Protein AF-A0A1Y2CWD9-F1 (afdb_monomer_lite)

Sequence (259 aa):
MAMLLASSQRHFVLLNTVFGQLWREIVVYLKDWSVCMNFANALSQFTNKKPVIVNHYRERQRRAAICAVVTTAVSMAWMRSRKEELPEYSISDRQFSEILGRLERYPKYVERRKMWTNTIISYLISQSQSIPQRRARLEEALSQEGLELRKDSQFCKEFIEKPLCIEVEEVVAIMEITSDIFSYGHIAWSNLHSEMEVAVLKQVFENGMGWMEAVRAVTTSADYYKKVQRESEKRGRDDDDEDDYFDWERGGRSRGRWY

Secondary structure (DSSP, 8-state):
-HHHHHHHHHHHHIIIIIHHHHHHHHHHH---HHHHHHHHHHHHHHH---THHHHHHHHHHHHHHHHHHHHHHHHHHHHHTT-SSPPP--TTSGGGHHHHHHHHH-GGGGGGHHHHHHHHHHHHHHTTS-HHHHHHHHHHHHHHTT----TT-HHHHHHHHS--SS-HHHHHHHHHHHHHHH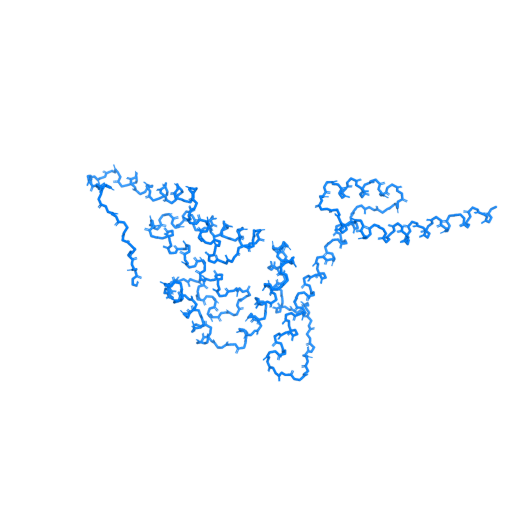HT-HHHHHHHHHHHHHHHHHIIIII---HHHHHHHHHTSHHHHHHHHHHHTHHHHHHTTS-----TTS---------

pLDDT: mean 75.52, std 17.58, range [27.39, 96.69]

Organism: NCBI:txid329046

Foldseek 3Di:
DVVVVVVVVVLLCCCCPVVVVVLLVVLVVPPDPVVNVVVQVVCCVSNVDHCVVSVVSVVVVLVVLLVVLLVLLQVVLVVVVVDDDRDDDDCPDPVNVQVVVVCVVQVLCSVVSVVLSVLSSVLVVVVVDALVRQLVVLQVVLVVVPHHDDPPDPLSVCSSVDSHSDDSLLVNLLRVLLVVLCVLHDQSNVVCSVVLNVQLCCCCRPVNDRSNRSSCVSCVDPVNVVSSVVRSCVVVVVCVVDDDDDDPPDDPDDPDDDD

Structure (mmCIF, N/CA/C/O backbone):
data_AF-A0A1Y2CWD9-F1
#
_entry.id   AF-A0A1Y2CWD9-F1
#
loop_
_atom_site.group_PDB
_atom_site.id
_atom_site.type_symbol
_atom_site.label_atom_id
_atom_site.label_alt_id
_atom_site.label_comp_id
_atom_site.label_asym_id
_atom_site.label_entity_id
_atom_site.label_seq_id
_atom_site.pdbx_PDB_ins_code
_atom_site.Cartn_x
_atom_site.Cartn_y
_atom_site.Cartn_z
_atom_site.occupancy
_atom_site.B_iso_or_equiv
_atom_site.auth_seq_id
_atom_site.auth_comp_id
_atom_site.auth_asym_id
_atom_site.auth_atom_id
_atom_site.pdbx_PDB_model_num
ATOM 1 N N . MET A 1 1 ? -59.467 24.446 16.474 1.00 44.38 1 MET A N 1
ATOM 2 C CA . MET A 1 1 ? -58.039 24.788 16.696 1.00 44.38 1 MET A CA 1
ATOM 3 C C . MET A 1 1 ? -57.193 23.611 17.204 1.00 44.38 1 MET A C 1
ATOM 5 O O . MET A 1 1 ? -56.129 23.393 16.645 1.00 44.38 1 MET A O 1
ATOM 9 N N . ALA A 1 2 ? -57.650 22.796 18.167 1.00 41.56 2 ALA A N 1
ATOM 10 C CA . ALA A 1 2 ? -56.874 21.659 18.700 1.00 41.56 2 ALA A CA 1
ATOM 11 C C . ALA A 1 2 ? -56.535 20.535 17.682 1.00 41.56 2 ALA A C 1
ATOM 13 O O . ALA A 1 2 ? -55.451 19.962 17.747 1.00 41.56 2 ALA A O 1
ATOM 14 N N . MET A 1 3 ? -57.397 20.254 16.690 1.00 37.38 3 MET A N 1
ATOM 15 C CA . MET A 1 3 ? -57.107 19.248 15.643 1.00 37.38 3 MET A CA 1
ATOM 16 C C . MET A 1 3 ? -55.957 19.641 14.698 1.00 37.38 3 MET A C 1
ATOM 18 O O . MET A 1 3 ? -55.223 18.768 14.240 1.00 37.38 3 MET A O 1
ATOM 22 N N . LEU A 1 4 ? -55.763 20.937 14.425 1.00 38.50 4 LEU A N 1
ATOM 23 C CA . LEU A 1 4 ? -54.682 21.429 13.556 1.00 38.50 4 LEU A CA 1
ATOM 24 C C . LEU A 1 4 ? -53.301 21.274 14.217 1.00 38.50 4 LEU A C 1
ATOM 26 O O . LEU A 1 4 ? -52.336 20.948 13.533 1.00 38.50 4 LEU A O 1
ATOM 30 N N . LEU A 1 5 ? -53.229 21.424 15.544 1.00 43.53 5 LEU A N 1
ATOM 31 C CA . LEU A 1 5 ? -52.015 21.217 16.347 1.00 43.53 5 LEU A CA 1
ATOM 32 C C . LEU A 1 5 ? -51.642 19.731 16.489 1.00 43.53 5 LEU A C 1
ATOM 34 O O . LEU A 1 5 ? -50.471 19.372 16.411 1.00 43.53 5 LEU A O 1
ATOM 38 N N . ALA A 1 6 ? -52.632 18.846 16.637 1.00 43.66 6 ALA A N 1
ATOM 39 C CA . ALA A 1 6 ? -52.392 17.401 16.677 1.00 43.66 6 ALA A CA 1
ATOM 40 C C . ALA A 1 6 ? -51.977 16.844 15.300 1.00 43.66 6 ALA A C 1
ATOM 42 O O . ALA A 1 6 ? -51.109 15.974 15.210 1.00 43.66 6 ALA A O 1
ATOM 43 N N . SER A 1 7 ? -52.571 17.373 14.223 1.00 44.12 7 SER A N 1
ATOM 44 C CA . SER A 1 7 ? -52.178 17.091 12.838 1.00 44.12 7 SER A CA 1
ATOM 45 C C . SER A 1 7 ? -50.731 17.510 12.571 1.00 44.12 7 SER A C 1
ATOM 47 O O . SER A 1 7 ? -49.954 16.705 12.059 1.00 44.12 7 SER A O 1
ATOM 49 N N . SER A 1 8 ? -50.336 18.722 12.978 1.00 55.47 8 SER A N 1
ATOM 50 C CA . SER A 1 8 ? -48.974 19.227 12.773 1.00 55.47 8 SER A CA 1
ATOM 51 C C . SER A 1 8 ? -47.932 18.486 13.614 1.00 55.47 8 SER A C 1
ATOM 53 O O . SER A 1 8 ? -46.861 18.179 13.097 1.00 55.47 8 SER A O 1
ATOM 55 N N . GLN A 1 9 ? -48.245 18.096 14.856 1.00 52.47 9 GLN A N 1
ATOM 56 C CA . GLN A 1 9 ? -47.371 17.240 15.670 1.00 52.47 9 GLN A CA 1
ATOM 57 C C . GLN A 1 9 ? -47.206 15.837 15.082 1.00 52.47 9 GLN A C 1
ATOM 59 O O . GLN A 1 9 ? -46.081 15.347 15.001 1.00 52.47 9 GLN A O 1
ATOM 64 N N . ARG A 1 10 ? -48.287 15.192 14.620 1.00 55.22 10 ARG A N 1
ATOM 65 C CA . ARG A 1 10 ? -48.191 13.885 13.942 1.00 55.22 10 ARG A CA 1
ATOM 66 C C . ARG A 1 10 ? -47.391 13.981 12.645 1.00 55.22 10 ARG A C 1
ATOM 68 O O . ARG A 1 10 ? -46.555 13.116 12.401 1.00 55.22 10 ARG A O 1
ATOM 75 N N . HIS A 1 11 ? -47.584 15.047 11.865 1.00 55.81 11 HIS A N 1
ATOM 76 C CA . HIS A 1 11 ? -46.774 15.326 10.678 1.00 55.81 11 HIS A CA 1
ATOM 77 C C . HIS A 1 11 ? -45.296 15.502 11.032 1.00 55.81 11 HIS A C 1
ATOM 79 O O . HIS A 1 11 ? -44.434 14.921 10.382 1.00 55.81 11 HIS A O 1
ATOM 85 N N . PHE A 1 12 ? -44.996 16.251 12.095 1.00 55.22 12 PHE A N 1
ATOM 86 C CA . PHE A 1 12 ? -43.631 16.503 12.548 1.00 55.22 12 PHE A CA 1
ATOM 87 C C . PHE A 1 12 ? -42.934 15.234 13.056 1.00 55.22 12 PHE A C 1
ATOM 89 O O . PHE A 1 12 ? -41.745 15.033 12.792 1.00 55.22 12 PHE A O 1
ATOM 96 N N . VAL A 1 13 ? -43.670 14.361 13.751 1.00 58.38 13 VAL A N 1
ATOM 97 C CA . VAL A 1 13 ? -43.180 13.049 14.189 1.00 58.38 13 VAL A CA 1
ATOM 98 C C . VAL A 1 13 ? -42.920 12.159 12.977 1.00 58.38 13 VAL A C 1
ATOM 100 O O . VAL A 1 13 ? -41.803 11.666 12.851 1.00 58.38 13 VAL A O 1
ATOM 103 N N . LEU A 1 14 ? -43.868 12.018 12.044 1.00 56.97 14 LEU A N 1
ATOM 104 C CA . LEU A 1 14 ? -43.687 11.248 10.803 1.00 56.97 14 LEU A CA 1
ATOM 105 C C . LEU A 1 14 ? -42.473 11.727 9.989 1.00 56.97 14 LEU A C 1
ATOM 107 O O . LEU A 1 14 ? -41.664 10.908 9.553 1.00 56.97 14 LEU A O 1
ATOM 111 N N . LEU A 1 15 ? -42.299 13.044 9.844 1.00 58.22 15 LEU A N 1
ATOM 112 C CA . LEU A 1 15 ? -41.169 13.651 9.134 1.00 58.22 15 LEU A CA 1
ATOM 113 C C . LEU A 1 15 ? -39.816 13.401 9.818 1.00 58.22 15 LEU A C 1
ATOM 115 O O . LEU A 1 15 ? -38.823 13.149 9.139 1.00 58.22 15 LEU A O 1
ATOM 119 N N . ASN A 1 16 ? -39.743 13.464 11.151 1.00 54.25 16 ASN A N 1
ATOM 120 C CA . ASN A 1 16 ? -38.461 13.344 11.856 1.00 54.25 16 ASN A CA 1
ATOM 121 C C . ASN A 1 16 ? -38.092 11.915 12.270 1.00 54.25 16 ASN A C 1
ATOM 123 O O . ASN A 1 16 ? -36.901 11.620 12.369 1.00 54.25 16 ASN A O 1
ATOM 127 N N . THR A 1 17 ? -39.070 11.038 12.506 1.00 62.81 17 THR A N 1
ATOM 128 C CA . THR A 1 17 ? -38.816 9.644 12.906 1.00 62.81 17 THR A CA 1
ATOM 129 C C . THR A 1 17 ? -38.841 8.717 11.705 1.00 62.81 17 THR A C 1
ATOM 131 O O . THR A 1 17 ? -37.787 8.223 11.324 1.00 62.81 17 THR A O 1
ATOM 134 N N . VAL A 1 18 ? -39.993 8.557 11.050 1.00 62.59 18 VAL A N 1
ATOM 135 C CA . VAL A 1 18 ? -40.151 7.607 9.938 1.00 62.59 18 VAL A CA 1
ATOM 136 C C . VAL A 1 18 ? -39.342 8.049 8.724 1.00 62.59 18 VAL A C 1
ATOM 138 O O . VAL A 1 18 ? -38.451 7.321 8.301 1.00 62.59 18 VAL A O 1
ATOM 141 N N . PHE A 1 19 ? -39.556 9.267 8.214 1.00 61.34 19 PHE A N 1
ATOM 142 C CA . PHE A 1 19 ? -38.772 9.780 7.082 1.00 61.34 19 PHE A CA 1
ATOM 143 C C . PHE A 1 19 ? -37.304 10.008 7.447 1.00 61.34 19 PHE A C 1
ATOM 145 O O . PHE A 1 19 ? -36.430 9.787 6.617 1.00 61.34 19 PHE A O 1
ATOM 152 N N . GLY A 1 20 ? -37.009 10.394 8.691 1.00 58.94 20 GLY A N 1
ATOM 153 C CA . GLY A 1 20 ? -35.637 10.543 9.176 1.00 58.94 20 GLY A CA 1
ATOM 154 C C . GLY A 1 20 ? -34.862 9.221 9.273 1.00 58.94 20 GLY A C 1
ATOM 155 O O . GLY A 1 20 ? -33.655 9.221 9.037 1.00 58.94 20 GLY A O 1
ATOM 156 N N . GLN A 1 21 ? -35.519 8.106 9.610 1.00 60.38 21 GLN A N 1
ATOM 157 C CA . GLN A 1 21 ? -34.928 6.761 9.589 1.00 60.38 21 GLN A CA 1
ATOM 158 C C . GLN A 1 21 ? -34.862 6.194 8.172 1.00 60.38 21 GLN A C 1
ATOM 160 O O . GLN A 1 21 ? -33.781 5.782 7.762 1.00 60.38 21 GLN A O 1
ATOM 165 N N . LEU A 1 22 ? -35.949 6.277 7.396 1.00 61.44 22 LEU A N 1
ATOM 166 C CA . LEU A 1 22 ? -35.955 5.897 5.978 1.00 61.44 22 LEU A CA 1
ATOM 167 C C . LEU A 1 22 ? -34.870 6.641 5.199 1.00 61.44 22 LEU A C 1
ATOM 169 O O . LEU A 1 22 ? -34.198 6.045 4.371 1.00 61.44 22 LEU A O 1
ATOM 173 N N . TRP A 1 23 ? -34.634 7.919 5.501 1.00 60.75 23 TRP A N 1
ATOM 174 C CA . TRP A 1 23 ? -33.527 8.688 4.936 1.00 60.75 23 TRP A CA 1
ATOM 175 C C . TRP A 1 23 ? -32.162 8.057 5.234 1.00 60.75 23 TRP A C 1
ATOM 177 O O . TRP A 1 2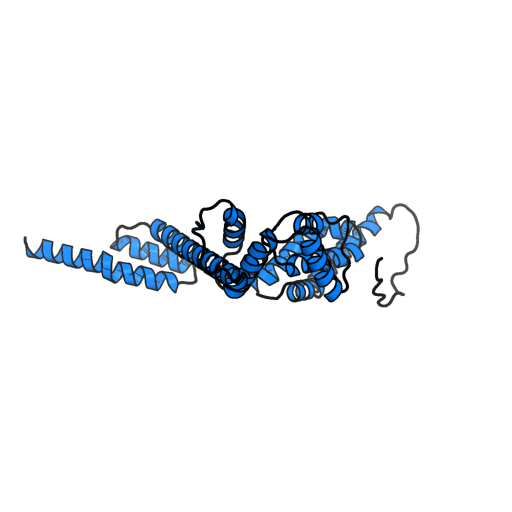3 ? -31.350 7.882 4.326 1.00 60.75 23 TRP A O 1
ATOM 187 N N . ARG A 1 24 ? -31.903 7.700 6.501 1.00 59.19 24 ARG A N 1
ATOM 188 C CA . ARG A 1 24 ? -30.640 7.058 6.906 1.00 59.19 24 ARG A CA 1
ATOM 189 C C . ARG A 1 24 ? -30.441 5.724 6.201 1.00 59.19 24 ARG A C 1
ATOM 191 O O . ARG A 1 24 ? -29.310 5.408 5.857 1.00 59.19 24 ARG A O 1
ATOM 198 N N . GLU A 1 25 ? -31.514 4.975 5.976 1.00 59.97 25 GLU A N 1
ATOM 199 C CA . GLU A 1 25 ? -31.459 3.692 5.281 1.00 59.97 25 GLU A CA 1
ATOM 200 C C . GLU A 1 25 ? -31.286 3.872 3.768 1.00 59.97 25 GLU A C 1
ATOM 202 O O . GLU A 1 25 ? -30.361 3.310 3.194 1.00 59.97 25 GLU A O 1
ATOM 207 N N . ILE A 1 26 ? -32.081 4.725 3.114 1.00 62.25 26 ILE A N 1
ATOM 208 C CA . ILE A 1 26 ? -32.027 4.952 1.660 1.00 62.25 26 ILE A CA 1
ATOM 209 C C . ILE A 1 26 ? -30.664 5.512 1.226 1.00 62.25 26 ILE A C 1
ATOM 211 O O . ILE A 1 26 ? -30.090 5.040 0.246 1.00 62.25 26 ILE A O 1
ATOM 215 N N . VAL A 1 27 ? -30.098 6.480 1.957 1.00 57.56 27 VAL A N 1
ATOM 216 C CA . VAL A 1 27 ? -28.797 7.090 1.608 1.00 57.56 27 VAL A CA 1
ATOM 217 C C . VAL A 1 27 ? -27.646 6.087 1.645 1.00 57.56 27 VAL A C 1
ATOM 219 O O . VAL A 1 27 ? -26.673 6.260 0.904 1.00 57.56 27 VAL A O 1
ATOM 222 N N . VAL A 1 28 ? -27.751 5.052 2.483 1.00 53.53 28 VAL A N 1
ATOM 223 C CA . VAL A 1 28 ? -26.771 3.959 2.550 1.00 53.53 28 VAL A CA 1
ATOM 224 C C . VAL A 1 28 ? -26.811 3.105 1.277 1.00 53.53 28 VAL A C 1
ATOM 226 O O . VAL A 1 28 ? -25.769 2.620 0.846 1.00 53.53 28 VAL A O 1
ATOM 229 N N . TYR A 1 29 ? -27.971 2.973 0.625 1.00 54.56 29 TYR A N 1
ATOM 230 C CA . TYR A 1 29 ? -28.130 2.172 -0.596 1.00 54.56 29 TYR A CA 1
ATOM 231 C C . TYR A 1 29 ? -27.910 2.948 -1.903 1.00 54.56 29 TYR A C 1
ATOM 233 O O . TYR A 1 29 ? -27.667 2.341 -2.948 1.00 54.56 29 TYR A O 1
ATOM 241 N N . LEU A 1 30 ? -27.956 4.281 -1.875 1.00 60.28 30 LEU A N 1
ATOM 242 C CA . LEU A 1 30 ? -27.733 5.111 -3.060 1.00 60.28 30 LEU A CA 1
ATOM 243 C C . LEU A 1 30 ? -26.234 5.230 -3.385 1.00 60.28 30 LEU A C 1
ATOM 245 O O . LEU A 1 30 ? -25.515 6.050 -2.814 1.00 60.28 30 LEU A O 1
ATOM 249 N N . LYS A 1 31 ? -25.756 4.416 -4.332 1.00 52.78 31 LYS A N 1
ATOM 250 C CA . LYS A 1 31 ? -24.344 4.389 -4.763 1.00 52.78 31 LYS A CA 1
ATOM 251 C C . LYS A 1 31 ? -23.919 5.613 -5.588 1.00 52.78 31 LYS A C 1
ATOM 253 O O . LYS A 1 31 ? -22.751 5.985 -5.551 1.00 52.78 31 LYS A O 1
ATOM 258 N N . ASP A 1 32 ? -24.851 6.248 -6.301 1.00 64.88 32 ASP A N 1
ATOM 259 C CA . ASP A 1 32 ? -24.580 7.388 -7.187 1.00 64.88 32 ASP A CA 1
ATOM 260 C C . ASP A 1 32 ? -24.817 8.733 -6.478 1.00 64.88 32 ASP A C 1
ATOM 262 O O . ASP A 1 32 ? -25.884 8.992 -5.914 1.00 64.88 32 ASP A O 1
ATOM 266 N N . TRP A 1 33 ? -23.802 9.600 -6.518 1.00 60.38 33 TRP A N 1
ATOM 267 C CA . TRP A 1 33 ? -23.809 10.940 -5.930 1.00 60.38 33 TRP A CA 1
ATOM 268 C C . TRP A 1 33 ? -24.875 11.860 -6.535 1.00 60.38 33 TRP A C 1
ATOM 270 O O . TRP A 1 33 ? -25.553 12.582 -5.802 1.00 60.38 33 TRP A O 1
ATOM 280 N N . SER A 1 34 ? -25.058 11.808 -7.854 1.00 64.62 34 SER A N 1
ATOM 281 C CA . SER A 1 34 ? -26.031 12.640 -8.565 1.00 64.62 34 SER A CA 1
ATOM 282 C C . SER A 1 34 ? -27.461 12.290 -8.146 1.00 64.62 34 SER A C 1
ATOM 284 O O . SER A 1 34 ? -28.263 13.170 -7.829 1.00 64.62 34 SER A O 1
ATOM 286 N N . VAL A 1 35 ? -27.747 10.994 -8.017 1.00 67.81 35 VAL A N 1
ATOM 287 C CA . VAL A 1 35 ? -29.040 10.468 -7.565 1.00 67.81 35 VAL A CA 1
ATOM 288 C C . VAL A 1 35 ? -29.283 10.819 -6.098 1.00 67.81 35 VAL A C 1
ATOM 290 O O . VAL A 1 35 ? -30.373 11.265 -5.742 1.00 67.81 35 VAL A O 1
ATOM 293 N N . CYS A 1 36 ? -28.256 10.701 -5.252 1.00 64.38 36 CYS A N 1
ATOM 294 C CA . CYS A 1 36 ? -28.333 11.094 -3.847 1.00 64.38 36 CYS A CA 1
ATOM 295 C C . CYS A 1 36 ? -28.649 12.583 -3.671 1.00 64.38 36 CYS A C 1
ATOM 297 O O . CYS A 1 36 ? -29.489 12.927 -2.841 1.00 64.38 36 CYS A O 1
ATOM 299 N N . MET A 1 37 ? -28.008 13.458 -4.450 1.00 64.44 37 MET A N 1
ATOM 300 C CA . MET A 1 37 ? -28.232 14.904 -4.386 1.00 64.44 37 MET A CA 1
ATOM 301 C C . MET A 1 37 ? -29.591 15.308 -4.953 1.00 64.44 37 MET A C 1
ATOM 303 O O . MET A 1 37 ? -30.270 16.132 -4.347 1.00 64.44 37 MET A O 1
ATOM 307 N N . ASN A 1 38 ? -30.033 14.695 -6.051 1.00 71.50 38 ASN A N 1
ATOM 308 C CA . ASN A 1 38 ? -31.366 14.937 -6.608 1.00 71.50 38 ASN A CA 1
ATOM 309 C C . ASN A 1 38 ? -32.465 14.520 -5.624 1.00 71.50 38 ASN A C 1
ATOM 311 O O . ASN A 1 38 ? -33.410 15.273 -5.389 1.00 71.50 38 ASN A O 1
ATOM 315 N N . PHE A 1 39 ? -32.300 13.365 -4.977 1.00 67.94 39 PHE A N 1
ATOM 316 C CA . PHE A 1 39 ? -33.224 12.889 -3.953 1.00 67.94 39 PHE A CA 1
ATOM 317 C C . PHE A 1 39 ? -33.175 13.752 -2.678 1.00 67.94 39 PHE A C 1
ATOM 319 O O . PHE A 1 39 ? -34.221 14.122 -2.148 1.00 67.94 39 PHE A O 1
ATOM 326 N N . ALA A 1 40 ? -31.981 14.154 -2.219 1.00 65.06 40 ALA A N 1
ATOM 327 C CA . ALA A 1 40 ? -31.807 15.075 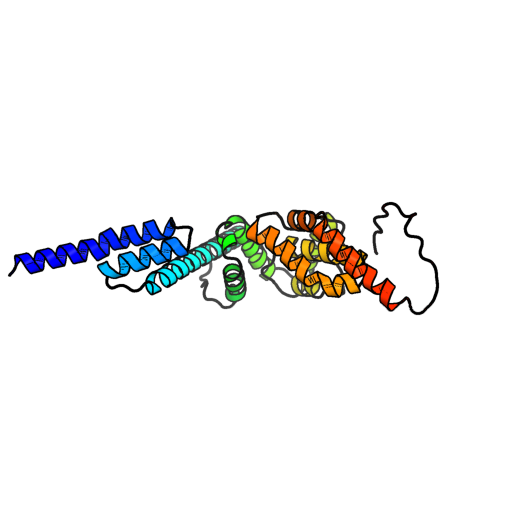-1.089 1.00 65.06 40 ALA A CA 1
ATOM 328 C C . ALA A 1 40 ? -32.448 16.445 -1.352 1.00 65.06 40 ALA A C 1
ATOM 330 O O . ALA A 1 40 ? -33.105 16.999 -0.473 1.00 65.06 40 ALA A O 1
ATOM 331 N N . ASN A 1 41 ? -32.285 16.983 -2.562 1.00 69.25 41 ASN A N 1
ATOM 332 C CA . ASN A 1 41 ? -32.884 18.247 -2.977 1.00 69.25 41 ASN A CA 1
ATOM 333 C C . ASN A 1 41 ? -34.412 18.146 -3.013 1.00 69.25 41 ASN A C 1
ATOM 335 O O . ASN A 1 41 ? -35.080 19.029 -2.475 1.00 69.25 41 ASN A O 1
ATOM 339 N N . ALA A 1 42 ? -34.962 17.052 -3.548 1.00 69.69 42 ALA A N 1
ATOM 340 C CA . ALA A 1 42 ? -36.401 16.800 -3.532 1.00 69.69 42 ALA A CA 1
ATOM 341 C C . ALA A 1 42 ? -36.952 16.716 -2.094 1.00 69.69 42 ALA A C 1
ATOM 343 O O . ALA A 1 42 ? -37.969 17.327 -1.783 1.00 69.69 42 ALA A O 1
ATOM 344 N N . LEU A 1 43 ? -36.247 16.037 -1.181 1.00 64.56 43 LEU A N 1
ATOM 345 C CA . LEU A 1 43 ? -36.654 15.900 0.225 1.00 64.56 43 LEU A CA 1
ATOM 346 C C . LEU A 1 43 ? -36.434 17.150 1.084 1.00 64.56 43 LEU A C 1
ATOM 348 O O . LEU A 1 43 ? -37.131 17.340 2.087 1.00 64.56 43 LEU A O 1
ATOM 352 N N . SER A 1 44 ? -35.493 18.017 0.708 1.00 65.88 44 SER A N 1
ATOM 353 C CA . SER A 1 44 ? -35.239 19.278 1.414 1.00 65.88 44 SER A CA 1
ATOM 354 C C . SER A 1 44 ? -36.468 20.191 1.416 1.00 65.88 44 SER A C 1
ATOM 356 O O . SER A 1 44 ? -36.709 20.883 2.405 1.00 65.88 44 SER A O 1
ATOM 358 N N . GLN A 1 45 ? -37.302 20.096 0.371 1.00 67.75 45 GLN A N 1
ATOM 359 C CA . GLN A 1 45 ? -38.568 20.823 0.244 1.00 67.75 45 GLN A CA 1
ATOM 360 C C . GLN A 1 45 ? -39.596 20.404 1.306 1.00 67.75 45 GLN A C 1
ATOM 362 O O . GLN A 1 45 ? -40.403 21.221 1.736 1.00 67.75 45 GLN A O 1
ATOM 367 N N . PHE A 1 46 ? -39.544 19.150 1.767 1.00 61.62 46 PHE A N 1
ATOM 368 C CA . PHE A 1 46 ? -40.491 18.606 2.748 1.00 61.62 46 PHE A CA 1
ATOM 369 C C . PHE A 1 46 ? -39.968 18.669 4.184 1.00 61.62 46 PHE A C 1
ATOM 371 O O . PHE A 1 46 ? -40.742 18.756 5.133 1.00 61.62 46 PHE A O 1
ATOM 378 N N . THR A 1 47 ? -38.648 18.605 4.359 1.00 61.88 47 THR A N 1
ATOM 379 C CA . THR A 1 47 ? -38.010 18.510 5.682 1.00 61.88 47 THR A CA 1
ATOM 380 C C . THR A 1 47 ? -37.472 19.841 6.195 1.00 61.88 47 THR A C 1
ATOM 382 O O . THR A 1 47 ? -37.090 19.921 7.363 1.00 61.88 47 THR A O 1
ATOM 385 N N . ASN A 1 48 ? -37.405 20.872 5.341 1.00 61.00 48 ASN A N 1
ATOM 386 C CA . ASN A 1 48 ? -36.724 22.143 5.610 1.00 61.00 48 ASN A CA 1
ATOM 387 C C . ASN A 1 48 ? -35.245 21.973 6.032 1.00 61.00 48 ASN A C 1
ATOM 389 O O . ASN A 1 48 ? -34.630 22.877 6.601 1.00 61.00 48 ASN A O 1
ATOM 393 N N . LYS A 1 49 ? -34.656 20.798 5.769 1.00 56.28 49 LYS A N 1
ATOM 394 C CA . LYS A 1 49 ? -33.271 20.453 6.095 1.00 56.28 49 LYS A CA 1
ATOM 395 C C . LYS A 1 49 ? -32.426 20.508 4.829 1.00 56.28 49 LYS A C 1
ATOM 397 O O . LYS A 1 49 ? -32.759 19.894 3.820 1.00 56.28 49 LYS A O 1
ATOM 402 N N . LYS A 1 50 ? -31.314 21.247 4.887 1.00 57.59 50 LYS A N 1
ATOM 403 C CA . LYS A 1 50 ? -30.407 21.412 3.744 1.00 57.59 50 LYS A CA 1
ATOM 404 C C . LYS A 1 50 ? -29.608 20.122 3.464 1.00 57.59 50 LYS A C 1
ATOM 406 O O . LYS A 1 50 ? -29.237 19.427 4.415 1.00 57.59 50 LYS A O 1
ATOM 411 N N . PRO A 1 51 ? -29.226 19.865 2.197 1.00 54.91 51 PRO A N 1
ATOM 412 C CA . PRO A 1 51 ? -28.397 18.720 1.786 1.00 54.91 51 PRO A CA 1
ATOM 413 C C . PRO A 1 51 ? -27.051 18.587 2.522 1.00 54.91 51 PRO A C 1
ATOM 415 O O . PRO A 1 51 ? -26.471 17.506 2.565 1.00 54.91 51 PRO A O 1
ATOM 418 N N . VAL A 1 52 ? -26.565 19.659 3.159 1.00 54.62 52 VAL A N 1
ATOM 419 C CA . VAL A 1 52 ? -25.334 19.680 3.975 1.00 54.62 52 VAL A CA 1
ATOM 420 C C . VAL A 1 52 ? -25.326 18.580 5.052 1.00 54.62 52 VAL A C 1
ATOM 422 O O . VAL A 1 52 ? -24.277 18.011 5.350 1.00 54.62 52 VAL A O 1
ATOM 425 N N . ILE A 1 53 ? -26.498 18.201 5.578 1.00 60.72 53 ILE A N 1
ATOM 426 C CA . ILE A 1 53 ? -26.628 17.139 6.590 1.00 60.72 53 ILE A CA 1
ATOM 427 C C . ILE A 1 53 ? -26.233 15.760 6.029 1.00 60.72 53 ILE A C 1
ATOM 429 O O . ILE A 1 53 ? -25.747 14.910 6.770 1.00 60.72 53 ILE A O 1
ATOM 433 N N . VAL A 1 54 ? -26.394 15.533 4.724 1.00 54.12 54 VAL A N 1
ATOM 434 C CA . VAL A 1 54 ? -26.137 14.244 4.059 1.00 54.12 54 VAL A CA 1
ATOM 435 C C . VAL A 1 54 ? -24.643 13.973 3.936 1.00 54.12 54 VAL A C 1
ATOM 437 O O . VAL A 1 54 ? -24.194 12.867 4.239 1.00 54.12 54 VAL A O 1
ATOM 440 N N . ASN A 1 55 ? -23.869 15.000 3.577 1.00 56.78 55 ASN A N 1
ATOM 441 C CA . ASN A 1 55 ? -22.408 14.920 3.542 1.00 56.78 55 ASN A CA 1
ATOM 442 C C . ASN A 1 55 ? -21.839 14.693 4.933 1.00 56.78 55 ASN A C 1
ATOM 444 O O . ASN A 1 55 ? -21.087 13.744 5.127 1.00 56.78 55 ASN A O 1
ATOM 448 N N . HIS A 1 56 ? -22.300 15.466 5.920 1.00 65.25 56 HIS A N 1
ATOM 449 C CA . HIS A 1 56 ? -21.920 15.244 7.314 1.00 65.25 56 HIS A CA 1
ATOM 450 C C . HIS A 1 56 ? -22.293 13.837 7.803 1.00 65.25 56 HIS A C 1
ATOM 452 O O . HIS A 1 56 ? -21.550 13.230 8.571 1.00 65.25 56 HIS A O 1
ATOM 458 N N . TYR A 1 57 ? -23.426 13.285 7.361 1.00 64.12 57 TYR A N 1
ATOM 459 C CA . TYR A 1 57 ? -23.841 11.936 7.736 1.00 64.12 57 TYR A CA 1
ATOM 460 C C . TYR A 1 57 ? -22.948 10.854 7.113 1.00 64.12 57 TYR A C 1
ATOM 462 O O . TYR A 1 57 ? -22.504 9.957 7.832 1.00 64.12 57 TYR A O 1
ATOM 470 N N . ARG A 1 58 ? -22.627 10.952 5.815 1.00 65.38 58 ARG A N 1
ATOM 471 C CA . ARG A 1 58 ? -21.703 10.026 5.136 1.00 65.38 58 ARG A CA 1
ATOM 472 C C . ARG A 1 58 ? -20.283 10.124 5.681 1.00 65.38 58 ARG A C 1
ATOM 474 O O . ARG A 1 58 ? -19.672 9.094 5.942 1.00 65.38 58 ARG A O 1
ATOM 481 N N . GLU A 1 59 ? -19.778 11.331 5.921 1.00 69.31 59 GLU A N 1
ATOM 482 C CA . GLU A 1 59 ? -18.477 11.548 6.566 1.00 69.31 59 GLU A CA 1
ATOM 483 C C . GLU A 1 59 ? -18.447 10.944 7.970 1.00 69.31 59 GLU A C 1
ATOM 485 O O . GLU A 1 59 ? -17.494 10.252 8.325 1.00 69.31 59 GLU A O 1
ATOM 490 N N . ARG A 1 60 ? -19.521 11.114 8.752 1.00 74.69 60 ARG A N 1
ATOM 491 C CA . ARG A 1 60 ? -19.640 10.504 10.080 1.00 74.69 60 ARG A CA 1
ATOM 492 C C . ARG A 1 60 ? -19.679 8.978 10.016 1.00 74.69 60 ARG A C 1
ATOM 494 O O . ARG A 1 60 ? -19.001 8.336 10.813 1.00 74.69 60 ARG A O 1
ATOM 501 N N . GLN A 1 61 ? -20.433 8.391 9.085 1.00 73.25 61 GLN A N 1
ATOM 502 C CA . GLN A 1 61 ? -20.462 6.938 8.882 1.00 73.25 61 GLN A CA 1
ATOM 503 C C . GLN A 1 61 ? -19.099 6.400 8.441 1.00 73.25 61 GLN A C 1
ATOM 505 O O . GLN A 1 61 ? -18.624 5.401 8.977 1.00 73.25 61 GLN A O 1
ATOM 510 N N . ARG A 1 62 ? -18.441 7.087 7.505 1.00 74.31 62 ARG A N 1
ATOM 511 C CA . ARG A 1 62 ? -17.099 6.746 7.038 1.00 74.31 62 ARG A CA 1
ATOM 512 C C . ARG A 1 62 ? -16.094 6.789 8.184 1.00 74.31 62 ARG A C 1
ATOM 514 O O . ARG A 1 62 ? -15.353 5.830 8.375 1.00 74.31 62 ARG A O 1
ATOM 521 N N . ARG A 1 63 ? -16.104 7.859 8.980 1.00 78.19 63 ARG A N 1
ATOM 522 C CA . ARG A 1 63 ? -15.236 7.997 10.153 1.00 78.19 63 ARG A CA 1
ATOM 523 C C . ARG A 1 63 ? -15.525 6.918 11.193 1.00 78.19 63 ARG A C 1
ATOM 525 O O . ARG A 1 63 ? -14.590 6.341 11.727 1.00 78.19 63 ARG A O 1
ATOM 532 N N . ALA A 1 64 ? -16.793 6.572 11.420 1.00 79.44 64 ALA A N 1
ATOM 533 C CA . ALA A 1 64 ? -17.163 5.462 12.296 1.00 79.44 64 ALA A CA 1
ATOM 534 C C . ALA A 1 64 ? -16.635 4.109 11.784 1.00 79.44 64 ALA A C 1
ATOM 536 O O . ALA A 1 64 ? -16.137 3.312 12.575 1.00 79.44 64 ALA A O 1
ATOM 537 N N . ALA A 1 65 ? -16.689 3.858 10.472 1.00 79.25 65 ALA A N 1
ATOM 538 C CA . ALA A 1 65 ? -16.140 2.645 9.871 1.00 79.25 65 ALA A CA 1
ATOM 539 C C . ALA A 1 65 ? -14.607 2.583 9.987 1.00 79.25 65 ALA A C 1
ATOM 541 O O . ALA A 1 65 ? -14.067 1.534 10.333 1.00 79.25 65 ALA A O 1
ATOM 542 N N . ILE A 1 66 ? -13.921 3.707 9.765 1.00 81.69 66 ILE A N 1
ATOM 543 C CA . ILE A 1 66 ? -12.475 3.849 9.985 1.00 81.69 66 ILE A CA 1
ATOM 544 C C . ILE A 1 66 ? -12.128 3.550 11.448 1.00 81.69 66 ILE A C 1
ATOM 546 O O . ILE A 1 66 ? -11.284 2.694 11.712 1.00 81.69 66 ILE A O 1
ATOM 550 N N . CYS A 1 67 ? -12.826 4.183 12.397 1.00 81.88 67 CYS A N 1
ATOM 551 C CA . CYS A 1 67 ? -12.637 3.930 13.822 1.00 81.88 67 CYS A CA 1
ATOM 552 C C . CYS A 1 67 ? -12.835 2.447 14.159 1.00 81.88 67 CYS A C 1
ATOM 554 O O . CYS A 1 67 ? -12.004 1.870 14.848 1.00 81.88 67 CYS A O 1
ATOM 556 N N . ALA A 1 68 ? -13.874 1.802 13.623 1.00 82.12 68 ALA A N 1
ATOM 557 C CA . ALA A 1 68 ? -14.129 0.383 13.863 1.00 82.12 68 ALA A CA 1
ATOM 558 C C . ALA A 1 68 ? -12.989 -0.524 13.361 1.00 82.12 68 ALA A C 1
ATOM 560 O O . ALA A 1 68 ? -12.634 -1.490 14.040 1.00 82.12 68 ALA A O 1
ATOM 561 N N . VAL A 1 69 ? -12.393 -0.218 12.201 1.00 83.88 69 VAL A N 1
ATOM 562 C CA . VAL A 1 69 ? -11.230 -0.956 11.671 1.00 83.88 69 VAL A CA 1
ATOM 563 C C . VAL A 1 69 ? -10.026 -0.809 12.601 1.00 83.88 69 VAL A C 1
ATOM 565 O O . VAL A 1 69 ? -9.409 -1.817 12.947 1.00 83.88 69 VAL A O 1
ATOM 568 N N . VAL A 1 70 ? -9.728 0.416 13.047 1.00 83.31 70 VAL A N 1
ATOM 569 C CA . VAL A 1 70 ? -8.620 0.689 13.977 1.00 83.31 70 VAL A CA 1
ATOM 570 C C . VAL A 1 70 ? -8.854 -0.009 15.316 1.00 83.31 70 VAL A C 1
ATOM 572 O O . VAL A 1 70 ? -7.970 -0.722 15.781 1.00 83.31 70 VAL A O 1
ATOM 575 N N . THR A 1 71 ? -10.051 0.109 15.899 1.00 84.00 71 THR A N 1
ATOM 576 C CA . THR A 1 71 ? -10.399 -0.554 17.164 1.00 84.00 71 THR A CA 1
ATOM 577 C C . THR A 1 71 ? -10.211 -2.061 17.077 1.00 84.00 71 THR A C 1
ATOM 579 O O . THR A 1 71 ? -9.558 -2.659 17.929 1.00 84.00 71 THR A O 1
ATOM 582 N N . THR A 1 72 ? -10.727 -2.671 16.007 1.00 85.06 72 THR A N 1
ATOM 583 C CA . THR A 1 72 ? -10.585 -4.113 15.771 1.00 85.06 72 THR A CA 1
ATOM 584 C C . THR A 1 72 ? -9.111 -4.506 15.673 1.00 85.06 72 THR A C 1
ATOM 586 O O . THR A 1 72 ? -8.691 -5.487 16.282 1.00 85.06 72 THR A O 1
ATOM 589 N N . ALA A 1 73 ? -8.309 -3.728 14.942 1.00 85.12 73 ALA A N 1
ATOM 590 C CA . ALA A 1 73 ? -6.886 -3.991 14.778 1.00 85.12 73 ALA A CA 1
ATOM 591 C C . ALA A 1 73 ? -6.109 -3.880 16.096 1.00 85.12 73 ALA A C 1
ATOM 593 O O . ALA A 1 73 ? -5.306 -4.763 16.390 1.00 85.12 73 ALA A O 1
ATOM 594 N N . VAL A 1 74 ? -6.380 -2.859 16.914 1.00 83.19 74 VAL A N 1
ATOM 595 C CA . VAL A 1 74 ? -5.749 -2.700 18.234 1.00 83.19 74 VAL A CA 1
ATOM 596 C C . VAL A 1 74 ? -6.096 -3.878 19.142 1.00 83.19 74 VAL A C 1
ATOM 598 O O . VAL A 1 74 ? -5.194 -4.496 19.706 1.00 83.19 74 VAL A O 1
ATOM 601 N N . SER A 1 75 ? -7.375 -4.258 19.223 1.00 82.06 75 SER A N 1
ATOM 602 C CA . SER A 1 75 ? -7.805 -5.416 20.014 1.00 82.06 75 SER A CA 1
ATOM 603 C C . SER A 1 75 ? -7.141 -6.714 19.552 1.00 82.06 75 SER A C 1
ATOM 605 O O . SER A 1 75 ? -6.657 -7.491 20.372 1.00 82.06 75 SER A O 1
ATOM 607 N N . MET A 1 76 ? -7.061 -6.951 18.240 1.00 83.00 76 MET A N 1
ATOM 608 C CA . MET A 1 76 ? -6.406 -8.142 17.695 1.00 83.00 76 MET A CA 1
ATOM 609 C C . MET A 1 76 ? -4.892 -8.150 17.922 1.00 83.00 76 MET A C 1
ATOM 611 O O . MET A 1 76 ? -4.338 -9.199 18.253 1.00 83.00 76 MET A O 1
ATOM 615 N N . ALA A 1 77 ? -4.218 -7.009 17.759 1.00 81.00 77 ALA A N 1
ATOM 616 C CA . ALA A 1 77 ? -2.791 -6.884 18.045 1.00 81.00 77 ALA A CA 1
ATOM 617 C C . ALA A 1 77 ? -2.508 -7.178 19.525 1.00 81.00 77 ALA A C 1
ATOM 619 O O . ALA A 1 77 ? -1.616 -7.965 19.832 1.00 81.00 77 ALA A O 1
ATOM 620 N N . TRP A 1 78 ? -3.327 -6.633 20.428 1.00 80.94 78 TRP A N 1
ATOM 621 C CA . TRP A 1 78 ? -3.206 -6.860 21.865 1.00 80.94 78 TRP A CA 1
ATOM 622 C C . TRP A 1 78 ? -3.387 -8.328 22.258 1.00 80.94 78 TRP A C 1
ATOM 624 O O . TRP A 1 78 ? -2.550 -8.885 22.970 1.00 80.94 78 TRP A O 1
ATOM 634 N N . MET A 1 79 ? -4.429 -8.987 21.733 1.00 80.44 79 MET A N 1
ATOM 635 C CA . MET A 1 79 ? -4.657 -10.419 21.958 1.00 80.44 79 MET A CA 1
ATOM 636 C C . MET A 1 79 ? -3.459 -11.266 21.501 1.00 80.44 79 MET A C 1
ATOM 638 O O . MET A 1 79 ? -3.058 -12.200 22.193 1.00 80.44 79 MET A O 1
ATOM 642 N N . ARG A 1 80 ? -2.835 -10.922 20.364 1.00 79.38 80 ARG A N 1
ATOM 643 C CA . ARG A 1 80 ? -1.628 -11.616 19.873 1.00 79.38 80 ARG A CA 1
ATOM 644 C C . ARG A 1 80 ? -0.418 -11.422 20.785 1.00 79.38 80 ARG A C 1
ATOM 646 O O . ARG A 1 80 ? 0.417 -12.317 20.869 1.00 79.38 80 ARG A O 1
ATOM 653 N N . SER A 1 81 ? -0.340 -10.299 21.494 1.00 72.38 81 SER A N 1
ATOM 654 C CA . SER A 1 81 ? 0.703 -10.030 22.487 1.00 72.38 81 SER A CA 1
ATOM 655 C C . SER A 1 81 ? 0.501 -10.761 23.824 1.00 72.38 81 SER A C 1
ATOM 657 O O . SER A 1 81 ? 1.335 -10.592 24.709 1.00 72.38 81 SER A O 1
ATOM 659 N N . ARG A 1 82 ? -0.560 -11.575 23.979 1.00 71.19 82 ARG A N 1
ATOM 660 C CA . ARG A 1 82 ? -0.879 -12.359 25.195 1.00 71.19 82 ARG A CA 1
ATOM 661 C C . ARG A 1 82 ? -0.979 -11.528 26.482 1.00 71.19 82 ARG A C 1
ATOM 663 O O . ARG A 1 82 ? -0.613 -11.999 27.553 1.00 71.19 82 ARG A O 1
ATOM 670 N N . LYS A 1 83 ? -1.453 -10.289 26.385 1.00 69.62 83 LYS A N 1
ATOM 671 C CA . LYS A 1 83 ? -1.675 -9.426 27.550 1.00 69.62 83 LYS A CA 1
ATOM 672 C C . LYS A 1 83 ? -3.137 -9.512 28.000 1.00 69.62 83 LYS A C 1
ATOM 674 O O . LYS A 1 83 ? -4.027 -9.562 27.155 1.00 69.62 83 LYS A O 1
ATOM 679 N N . GLU A 1 84 ? -3.367 -9.534 29.311 1.00 62.12 84 GLU A N 1
ATOM 680 C CA . GLU A 1 84 ? -4.672 -9.878 29.905 1.00 62.12 84 GLU A CA 1
ATOM 681 C C . GLU A 1 84 ? -5.737 -8.777 29.757 1.00 62.12 84 GLU A C 1
ATOM 683 O O . GLU A 1 84 ? -6.896 -9.094 29.505 1.00 62.12 84 GLU A O 1
ATOM 688 N N . GLU A 1 85 ? -5.361 -7.494 29.805 1.00 66.38 85 GLU A N 1
ATOM 689 C CA . GLU A 1 85 ? -6.313 -6.371 29.750 1.00 66.38 85 GLU A CA 1
ATOM 690 C C . GLU A 1 85 ? -5.947 -5.361 28.668 1.00 66.38 85 GLU A C 1
ATOM 692 O O . GLU A 1 85 ? -4.810 -4.906 28.614 1.00 66.38 85 GLU A O 1
ATOM 697 N N . LEU A 1 86 ? -6.898 -5.001 27.800 1.00 66.94 86 LEU A N 1
ATOM 698 C CA . LEU A 1 86 ? -6.693 -3.980 26.769 1.00 66.94 86 LEU A CA 1
ATOM 699 C C . LEU A 1 86 ? -6.419 -2.624 27.451 1.00 66.94 86 LEU A C 1
ATOM 701 O O . LEU A 1 86 ? -7.243 -2.200 28.260 1.00 66.94 86 LEU A O 1
ATOM 705 N N . PRO A 1 87 ? -5.317 -1.923 27.138 1.00 68.94 87 PRO A N 1
ATOM 706 C CA . PRO A 1 87 ? -5.023 -0.644 27.760 1.00 68.94 87 PRO A CA 1
ATOM 707 C C . PRO A 1 87 ? -6.052 0.381 27.289 1.00 68.94 87 PRO A C 1
ATOM 709 O O . PRO A 1 87 ? -6.560 0.287 26.168 1.00 68.94 87 PRO A O 1
ATOM 712 N N . GLU A 1 88 ? -6.333 1.388 28.111 1.00 73.62 88 GLU A N 1
ATOM 713 C CA . GLU A 1 88 ? -7.087 2.543 27.637 1.00 73.62 88 GLU A CA 1
ATOM 714 C C . GLU A 1 88 ? -6.299 3.227 26.509 1.00 73.62 88 GLU A C 1
ATOM 716 O O . GLU A 1 88 ? -5.142 3.614 26.680 1.00 73.62 88 GLU A O 1
ATOM 721 N N . TYR A 1 89 ? -6.915 3.348 25.333 1.00 74.38 89 TYR A N 1
ATOM 722 C CA . TYR A 1 89 ? -6.369 4.094 24.202 1.00 74.38 89 TYR A CA 1
ATOM 723 C C . TYR A 1 89 ? -7.475 4.906 23.541 1.00 74.38 89 TYR A C 1
ATOM 725 O O . TYR A 1 89 ? -8.647 4.516 23.542 1.00 74.38 89 TYR A O 1
ATOM 733 N N . SER A 1 90 ? -7.099 6.025 22.927 1.00 78.81 90 SER A N 1
ATOM 734 C CA . SER A 1 90 ? -8.019 6.843 22.151 1.00 78.81 90 SER A CA 1
ATOM 735 C C . SER A 1 90 ? -7.606 6.826 20.689 1.00 78.81 90 SER A C 1
ATOM 737 O O . SER A 1 90 ? -6.463 7.083 20.338 1.00 78.81 90 SER A O 1
ATOM 739 N N . ILE A 1 91 ? -8.556 6.584 19.787 1.00 75.25 91 ILE A N 1
ATOM 740 C CA . ILE A 1 91 ? -8.305 6.682 18.335 1.00 75.25 91 ILE A CA 1
ATOM 741 C C . ILE A 1 91 ? -7.900 8.113 17.945 1.00 75.25 91 ILE A C 1
ATOM 743 O O . ILE A 1 91 ? -7.259 8.324 16.920 1.00 75.25 91 ILE A O 1
ATOM 747 N N . SER A 1 92 ? -8.253 9.099 18.772 1.00 78.12 92 SER A N 1
ATOM 748 C CA . SER A 1 92 ? -7.839 10.491 18.595 1.00 78.12 92 SER A CA 1
ATOM 749 C C . SER A 1 92 ? -6.375 10.739 18.975 1.00 78.12 92 SER A C 1
ATOM 751 O O . SER A 1 92 ? -5.888 11.850 18.767 1.00 78.12 92 SER A O 1
ATOM 753 N N . ASP A 1 93 ? -5.672 9.747 19.531 1.00 79.56 93 ASP A N 1
ATOM 754 C CA . ASP A 1 93 ? -4.262 9.881 19.881 1.00 79.56 93 ASP A CA 1
ATOM 755 C C . ASP A 1 93 ? -3.418 10.128 18.631 1.00 79.56 93 ASP A C 1
ATOM 757 O O . ASP A 1 93 ? -3.623 9.534 17.568 1.00 79.56 93 ASP A O 1
ATOM 761 N N . ARG A 1 94 ? -2.395 10.977 18.776 1.00 79.62 94 ARG A N 1
ATOM 762 C CA . ARG A 1 94 ? -1.500 11.363 17.676 1.00 79.62 94 ARG A CA 1
ATOM 763 C C . ARG A 1 94 ? -0.864 10.156 16.978 1.00 79.62 94 ARG A C 1
ATOM 765 O O . ARG A 1 94 ? -0.638 10.218 15.772 1.00 79.62 94 ARG A O 1
ATOM 772 N N . GLN A 1 95 ? -0.633 9.062 17.702 1.00 75.25 95 GLN A N 1
ATOM 773 C CA . GLN A 1 95 ? -0.090 7.813 17.156 1.00 75.25 95 GLN A CA 1
ATOM 774 C C . GLN A 1 95 ? -0.954 7.202 16.040 1.00 75.25 95 GLN A C 1
ATOM 776 O O . GLN A 1 95 ? -0.428 6.528 15.163 1.00 75.25 95 GLN A O 1
ATOM 781 N N . PHE A 1 96 ? -2.265 7.469 16.023 1.00 79.56 96 PHE A N 1
ATOM 782 C CA . PHE A 1 96 ? -3.167 6.967 14.984 1.00 79.56 96 PHE A CA 1
ATOM 783 C C . PHE A 1 96 ? -3.371 7.956 13.834 1.00 79.56 96 PHE A C 1
ATOM 785 O O . PHE A 1 96 ? -3.988 7.597 12.836 1.00 79.56 96 PHE A O 1
ATOM 792 N N . SER A 1 97 ? -2.851 9.185 13.929 1.00 80.69 97 SER A N 1
ATOM 793 C CA . SER A 1 97 ? -3.079 10.226 12.914 1.00 80.69 97 SER A CA 1
ATOM 794 C C . SER A 1 97 ? -2.607 9.818 11.514 1.00 80.69 97 SER A C 1
ATOM 796 O O . SER A 1 97 ? -3.306 10.074 10.536 1.00 80.69 97 SER A O 1
ATOM 798 N N . GLU A 1 98 ? -1.477 9.115 11.417 1.00 77.75 98 GLU A N 1
ATOM 799 C CA . GLU A 1 98 ? -0.946 8.605 10.149 1.00 77.75 98 GLU A CA 1
ATOM 800 C C . GLU A 1 98 ? -1.848 7.510 9.555 1.00 77.75 98 GLU A C 1
ATOM 802 O O . GLU A 1 98 ? -2.199 7.565 8.375 1.00 77.75 98 GLU A O 1
ATOM 807 N N . ILE A 1 99 ? -2.305 6.567 10.392 1.00 80.50 99 ILE A N 1
ATOM 808 C CA . ILE A 1 99 ? -3.253 5.509 10.005 1.00 80.50 99 ILE A CA 1
ATOM 809 C C . ILE A 1 99 ? -4.558 6.128 9.494 1.00 80.50 99 ILE A C 1
ATOM 811 O O . ILE A 1 99 ? -5.062 5.751 8.434 1.00 80.50 99 ILE A O 1
ATOM 815 N N . LEU A 1 100 ? -5.099 7.096 10.237 1.00 81.81 100 LEU A N 1
ATOM 816 C CA . LEU A 1 100 ? -6.340 7.780 9.889 1.00 81.81 100 LEU A CA 1
ATOM 817 C C . LEU A 1 100 ? -6.197 8.542 8.572 1.00 81.81 100 LEU A C 1
ATOM 819 O O . LEU A 1 100 ? -7.024 8.354 7.684 1.00 81.81 100 LEU A O 1
ATOM 823 N N . GLY A 1 101 ? -5.122 9.315 8.397 1.00 81.62 101 GLY A N 1
ATOM 824 C CA . GLY A 1 101 ? -4.869 10.051 7.157 1.00 81.62 101 GLY A CA 1
ATOM 825 C C . GLY A 1 101 ? -4.742 9.131 5.939 1.00 81.62 101 GLY A C 1
ATOM 826 O O . GLY A 1 101 ? -5.253 9.440 4.860 1.00 81.62 101 GLY A O 1
ATOM 827 N N . ARG A 1 102 ? -4.125 7.955 6.104 1.00 80.06 102 ARG A N 1
ATOM 828 C CA . ARG A 1 102 ? -4.000 6.962 5.029 1.00 80.06 102 ARG A CA 1
ATOM 829 C C . ARG A 1 102 ? -5.352 6.320 4.678 1.00 80.06 102 ARG A C 1
ATOM 831 O O . ARG A 1 102 ? -5.692 6.226 3.499 1.00 80.06 102 ARG A O 1
ATOM 838 N N . LEU A 1 103 ? -6.169 5.972 5.676 1.00 79.38 103 LEU A N 1
ATOM 839 C CA . LEU A 1 103 ? -7.547 5.478 5.488 1.00 79.38 103 LEU A CA 1
ATOM 840 C C . LEU A 1 103 ? -8.483 6.541 4.883 1.00 79.38 103 LEU A C 1
ATOM 842 O O . LEU A 1 103 ? -9.414 6.235 4.128 1.00 79.38 103 LEU A O 1
ATOM 846 N N . GLU A 1 104 ? -8.226 7.811 5.183 1.00 80.44 104 GLU A N 1
ATOM 847 C CA . GLU A 1 104 ? -8.924 8.950 4.594 1.00 80.44 104 GLU A CA 1
ATOM 848 C C . GLU A 1 104 ? -8.518 9.207 3.133 1.00 80.44 104 GLU A C 1
ATOM 850 O O . GLU A 1 104 ? -9.333 9.676 2.335 1.00 80.44 104 GLU A O 1
ATOM 855 N N . ARG A 1 105 ? -7.300 8.840 2.731 1.00 78.81 105 ARG A N 1
ATOM 856 C CA . ARG A 1 105 ? -6.863 8.951 1.333 1.00 78.81 105 ARG A CA 1
ATOM 857 C C . ARG A 1 105 ? -7.441 7.846 0.443 1.00 78.81 105 ARG A C 1
ATOM 859 O O . ARG A 1 105 ? -7.747 8.108 -0.716 1.00 78.81 105 ARG A O 1
ATOM 866 N N . TYR A 1 106 ? -7.670 6.650 0.992 1.00 74.75 106 TYR A N 1
ATOM 867 C CA . TYR A 1 106 ? -8.118 5.474 0.229 1.00 74.75 106 TYR A CA 1
ATOM 868 C C . TYR A 1 106 ? -9.451 4.888 0.752 1.00 74.75 106 TYR A C 1
ATOM 870 O O . TYR A 1 106 ? -9.479 3.795 1.322 1.00 74.75 106 TYR A O 1
ATOM 878 N N . PRO A 1 107 ? -10.597 5.579 0.551 1.00 69.38 107 PRO A N 1
ATOM 879 C CA . PRO A 1 107 ? -11.898 5.192 1.114 1.00 69.38 107 PRO A CA 1
ATOM 880 C C . PRO A 1 107 ? -12.408 3.816 0.679 1.00 69.38 107 PRO A C 1
ATOM 882 O O . PRO A 1 107 ? -12.965 3.101 1.510 1.00 69.38 107 PRO A O 1
ATOM 885 N N . LYS A 1 108 ? -12.190 3.419 -0.586 1.00 71.31 108 LYS A N 1
ATOM 886 C CA . LYS A 1 108 ? -12.589 2.094 -1.113 1.00 71.31 108 LYS A CA 1
ATOM 887 C C . LYS A 1 108 ? -11.990 0.942 -0.304 1.00 71.31 108 LYS A C 1
ATOM 889 O O . LYS A 1 108 ? -12.508 -0.164 -0.268 1.00 71.31 108 LYS A O 1
ATOM 894 N N . TYR A 1 109 ? -10.900 1.208 0.394 1.00 65.75 109 TYR A N 1
ATOM 895 C CA . TYR A 1 109 ? -10.164 0.211 1.140 1.00 65.75 109 TYR A CA 1
ATOM 896 C C . TYR A 1 109 ? -10.758 -0.032 2.541 1.00 65.75 109 TYR A C 1
ATOM 898 O O . TYR A 1 109 ? -10.555 -1.101 3.110 1.00 65.75 109 TYR A O 1
ATOM 906 N N . VAL A 1 110 ? -11.603 0.875 3.063 1.00 65.81 110 VAL A N 1
ATOM 907 C CA . VAL A 1 110 ? -12.453 0.623 4.253 1.00 65.81 110 VAL A CA 1
ATOM 908 C C . VAL A 1 110 ? -13.452 -0.514 3.992 1.00 65.81 110 VAL A C 1
ATOM 910 O O . VAL A 1 110 ? -13.883 -1.198 4.922 1.00 65.81 110 VAL A O 1
ATOM 913 N N . GLU A 1 111 ? -13.786 -0.772 2.726 1.00 71.75 111 GLU A N 1
ATOM 914 C CA . GLU A 1 111 ? -14.601 -1.920 2.314 1.00 71.75 111 GLU A CA 1
ATOM 915 C C . GLU A 1 111 ? -13.819 -3.243 2.449 1.00 71.75 111 GLU A C 1
ATOM 917 O O . GLU A 1 111 ? -14.414 -4.300 2.649 1.00 71.75 111 GLU A O 1
ATOM 922 N N . ARG A 1 112 ? -12.477 -3.189 2.472 1.00 73.50 112 ARG A N 1
ATOM 923 C CA . ARG A 1 112 ? -11.563 -4.331 2.663 1.00 73.50 112 ARG A CA 1
ATOM 924 C C . ARG A 1 112 ? -10.972 -4.380 4.064 1.00 73.50 112 ARG A C 1
ATOM 926 O O . ARG A 1 112 ? -9.762 -4.502 4.256 1.00 73.50 112 ARG A O 1
ATOM 933 N N . ARG A 1 113 ? -11.854 -4.339 5.062 1.00 75.19 113 ARG A N 1
ATOM 934 C CA . ARG A 1 113 ? -11.499 -4.271 6.492 1.00 75.19 113 ARG A CA 1
ATOM 935 C C . ARG A 1 113 ? -10.391 -5.247 6.891 1.00 75.19 113 ARG A C 1
ATOM 937 O O . ARG A 1 113 ? -9.450 -4.840 7.552 1.00 75.19 113 ARG A O 1
ATOM 944 N N . LYS A 1 114 ? -10.462 -6.504 6.437 1.00 77.81 114 LYS A N 1
ATOM 945 C CA . LYS A 1 114 ? -9.504 -7.560 6.806 1.00 77.81 114 LYS A CA 1
ATOM 946 C C . LYS A 1 114 ? -8.054 -7.227 6.427 1.00 77.81 114 LYS A C 1
ATOM 948 O O . LYS A 1 114 ? -7.160 -7.510 7.219 1.00 77.81 114 LYS A O 1
ATOM 953 N N . MET A 1 115 ? -7.827 -6.637 5.251 1.00 75.88 115 MET A N 1
ATOM 954 C CA . MET A 1 115 ? -6.481 -6.289 4.782 1.00 75.88 115 MET A CA 1
ATOM 955 C C . MET A 1 115 ? -5.885 -5.194 5.669 1.00 75.88 115 MET A C 1
ATOM 957 O O . MET A 1 115 ? -4.893 -5.443 6.342 1.00 75.88 115 MET A O 1
ATOM 961 N N . TRP A 1 116 ? -6.582 -4.060 5.814 1.00 78.00 116 TRP A N 1
ATOM 962 C CA . TRP A 1 116 ? -6.154 -2.977 6.709 1.00 78.00 116 TRP A CA 1
ATOM 963 C C . TRP A 1 116 ? -5.994 -3.406 8.155 1.00 78.00 116 TRP A C 1
ATOM 965 O O . TRP A 1 116 ? -5.076 -2.949 8.827 1.00 78.00 116 TRP A O 1
ATOM 975 N N . THR A 1 117 ? -6.880 -4.265 8.658 1.00 82.12 117 THR A N 1
ATOM 976 C CA . THR A 1 117 ? -6.738 -4.800 10.007 1.00 82.12 117 THR A CA 1
ATOM 977 C C . THR A 1 117 ? -5.388 -5.504 10.154 1.00 82.12 117 THR A C 1
ATOM 979 O O . THR A 1 117 ? -4.689 -5.246 11.127 1.00 82.12 117 THR A O 1
ATOM 982 N N . ASN A 1 118 ? -4.958 -6.306 9.174 1.00 82.62 118 ASN A N 1
ATOM 983 C CA . ASN A 1 118 ? -3.638 -6.942 9.196 1.00 82.62 118 ASN A CA 1
ATOM 984 C C . ASN A 1 118 ? -2.482 -5.937 9.065 1.00 82.62 118 ASN A C 1
ATOM 986 O O . ASN A 1 118 ? -1.477 -6.090 9.764 1.00 82.62 118 ASN A O 1
ATOM 990 N N . THR A 1 119 ? -2.620 -4.912 8.222 1.00 83.12 119 THR A N 1
ATOM 991 C CA . THR A 1 119 ? -1.629 -3.834 8.055 1.00 83.12 119 THR A CA 1
ATOM 992 C C . THR A 1 119 ? -1.432 -3.065 9.356 1.00 83.12 119 THR A C 1
ATOM 994 O O . THR A 1 119 ? -0.312 -2.917 9.833 1.00 83.12 119 THR A O 1
ATOM 997 N N . ILE A 1 120 ? -2.530 -2.644 9.988 1.00 84.19 120 ILE A N 1
ATOM 998 C CA . ILE A 1 120 ? -2.513 -1.903 11.251 1.00 84.19 120 ILE A CA 1
ATOM 999 C C . ILE A 1 120 ? -1.981 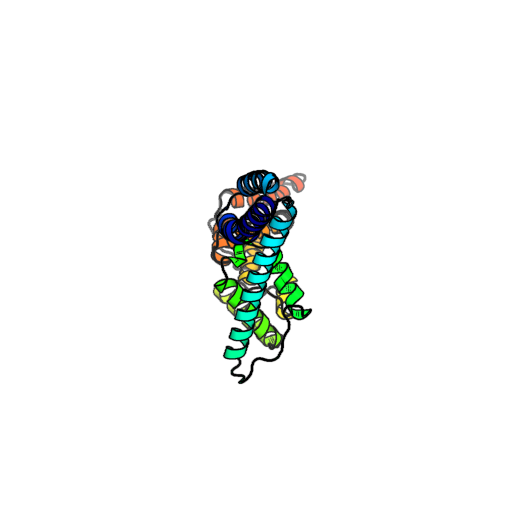-2.794 12.375 1.00 84.19 120 ILE A C 1
ATOM 1001 O O . ILE A 1 120 ? -1.162 -2.338 13.163 1.00 84.19 120 ILE A O 1
ATOM 1005 N N . ILE A 1 121 ? -2.366 -4.075 12.437 1.00 83.06 121 ILE A N 1
ATOM 1006 C CA . ILE A 1 121 ? -1.771 -5.021 13.395 1.00 83.06 121 ILE A CA 1
ATOM 1007 C C . ILE A 1 121 ? -0.255 -5.114 13.180 1.00 83.06 121 ILE A C 1
ATOM 1009 O O . ILE A 1 121 ? 0.500 -5.042 14.146 1.00 83.06 121 ILE A O 1
ATOM 1013 N N . SER A 1 122 ? 0.201 -5.249 11.933 1.00 82.50 122 SER A N 1
ATOM 1014 C CA . SER A 1 122 ? 1.630 -5.320 11.607 1.00 82.50 122 SER A CA 1
ATOM 1015 C C . SER A 1 122 ? 2.369 -4.051 12.017 1.00 82.50 122 SER A C 1
ATOM 1017 O O . SER A 1 122 ? 3.445 -4.148 12.601 1.00 82.50 122 SER A O 1
ATOM 1019 N N . TYR A 1 123 ? 1.774 -2.883 11.775 1.00 85.06 123 TYR A N 1
ATOM 1020 C CA . TYR A 1 123 ? 2.285 -1.594 12.226 1.00 85.06 123 TYR A CA 1
ATOM 1021 C C . TYR A 1 123 ? 2.399 -1.532 13.750 1.00 85.06 123 TYR A C 1
ATOM 1023 O O . TYR A 1 123 ? 3.477 -1.251 14.269 1.00 85.06 123 TYR A O 1
ATOM 1031 N N . LEU A 1 124 ? 1.326 -1.859 14.475 1.00 82.88 124 LEU A N 1
ATOM 1032 C CA . LEU A 1 124 ? 1.306 -1.843 15.940 1.00 82.88 124 LEU A CA 1
ATOM 1033 C C . LEU A 1 124 ? 2.343 -2.804 16.530 1.00 82.88 124 LEU A C 1
ATOM 1035 O O . LEU A 1 124 ? 3.007 -2.469 17.506 1.00 82.88 124 LEU A O 1
ATOM 1039 N N . ILE A 1 125 ? 2.538 -3.971 15.913 1.00 81.88 125 ILE A N 1
ATOM 1040 C CA . ILE A 1 125 ? 3.612 -4.897 16.288 1.00 81.88 125 ILE A CA 1
ATOM 1041 C C . ILE A 1 125 ? 4.983 -4.272 15.986 1.00 81.88 125 ILE A C 1
ATOM 1043 O O . ILE A 1 125 ? 5.874 -4.328 16.833 1.00 81.88 125 ILE A O 1
ATOM 1047 N N . SER A 1 126 ? 5.159 -3.633 14.825 1.00 82.56 126 SER A N 1
ATOM 1048 C CA . SER A 1 126 ? 6.433 -3.024 14.407 1.00 82.56 126 SER A CA 1
ATOM 1049 C C . SER A 1 126 ? 6.911 -1.889 15.319 1.00 82.56 126 SER A C 1
ATOM 1051 O O . SER A 1 126 ? 8.119 -1.669 15.419 1.00 82.56 126 SER A O 1
ATOM 1053 N N . GLN A 1 127 ? 5.993 -1.224 16.034 1.00 81.62 127 GLN A N 1
ATOM 1054 C CA . GLN A 1 127 ? 6.313 -0.228 17.068 1.00 81.62 127 GLN A CA 1
ATOM 1055 C C . GLN A 1 127 ? 7.145 -0.829 18.209 1.00 81.62 127 GLN A C 1
ATOM 1057 O O . GLN A 1 127 ? 7.959 -0.141 18.816 1.00 81.62 127 GLN A O 1
ATOM 1062 N N . SER A 1 128 ? 6.960 -2.122 18.489 1.00 82.38 128 SER A N 1
ATOM 1063 C CA . SER A 1 128 ? 7.729 -2.859 19.500 1.00 82.38 128 SER A CA 1
ATOM 1064 C C . SER A 1 128 ? 8.976 -3.555 18.943 1.00 82.38 128 SER A C 1
ATOM 1066 O O . SER A 1 128 ? 9.770 -4.093 19.712 1.00 82.38 128 SER A O 1
ATOM 1068 N N . GLN A 1 129 ? 9.156 -3.561 17.619 1.00 86.19 129 GLN A N 1
ATOM 1069 C CA . GLN A 1 129 ? 10.291 -4.214 16.972 1.00 86.19 129 GLN A CA 1
ATOM 1070 C C . GLN A 1 129 ? 11.533 -3.321 16.981 1.00 86.19 129 GLN A C 1
ATOM 1072 O O . GLN A 1 129 ? 11.457 -2.100 16.815 1.00 86.19 129 GLN A O 1
ATOM 1077 N N . SER A 1 130 ? 12.701 -3.941 17.123 1.00 91.56 130 SER A N 1
ATOM 1078 C CA . SER A 1 130 ? 13.982 -3.256 16.953 1.00 91.56 130 SER A CA 1
ATOM 1079 C C . SER A 1 130 ? 14.312 -3.049 15.468 1.00 91.56 130 SER A C 1
ATOM 1081 O O . SER A 1 130 ? 13.790 -3.740 14.591 1.00 91.56 130 SER A O 1
ATOM 1083 N N . ILE A 1 131 ? 15.216 -2.109 15.172 1.00 92.75 131 ILE A N 1
ATOM 1084 C CA . ILE A 1 131 ? 15.720 -1.870 13.807 1.00 92.75 131 ILE A CA 1
ATOM 1085 C C . ILE A 1 131 ? 16.235 -3.170 13.147 1.00 92.75 131 ILE A C 1
ATOM 1087 O O . ILE A 1 131 ? 15.810 -3.457 12.026 1.00 92.75 131 ILE A O 1
ATOM 1091 N N . PRO A 1 132 ? 17.064 -4.007 13.815 1.00 94.19 132 PRO A N 1
ATOM 1092 C CA . PRO A 1 132 ? 17.493 -5.290 13.252 1.00 94.19 132 PRO A CA 1
ATOM 1093 C C . PRO A 1 132 ? 16.339 -6.234 12.899 1.00 94.19 132 PRO A C 1
ATOM 1095 O O . PRO A 1 132 ? 16.398 -6.907 11.876 1.00 94.19 132 PRO A O 1
ATOM 1098 N N . GLN A 1 133 ? 15.272 -6.268 13.705 1.00 91.81 133 GLN A N 1
ATOM 1099 C CA . GLN A 1 133 ? 14.108 -7.119 13.437 1.00 91.81 133 GLN A CA 1
ATOM 1100 C C . GLN A 1 133 ? 13.322 -6.645 12.211 1.00 91.81 133 GLN A C 1
ATOM 1102 O O . GLN A 1 133 ? 12.948 -7.465 11.374 1.00 91.81 133 GLN A O 1
ATOM 1107 N N . ARG A 1 134 ? 13.095 -5.330 12.074 1.00 91.88 134 ARG A N 1
ATOM 1108 C CA . ARG A 1 134 ? 12.429 -4.768 10.885 1.00 91.88 134 ARG A CA 1
ATOM 1109 C C . ARG A 1 134 ? 13.252 -4.989 9.620 1.00 91.88 134 ARG A C 1
ATOM 1111 O O . ARG A 1 134 ? 12.691 -5.351 8.590 1.00 91.88 134 ARG A O 1
ATOM 1118 N N . ARG A 1 135 ? 14.575 -4.832 9.719 1.00 94.56 135 ARG A N 1
ATOM 1119 C CA . ARG A 1 135 ? 15.507 -5.120 8.627 1.00 94.56 135 ARG A CA 1
ATOM 1120 C C . ARG A 1 135 ? 15.440 -6.581 8.190 1.00 94.56 135 ARG A C 1
ATOM 1122 O O . ARG A 1 135 ? 15.211 -6.825 7.014 1.00 94.56 135 ARG A O 1
ATOM 1129 N N . ALA A 1 136 ? 15.572 -7.522 9.125 1.00 94.25 136 ALA A N 1
ATOM 1130 C CA . ALA A 1 136 ? 15.527 -8.951 8.819 1.00 94.25 136 ALA A CA 1
ATOM 1131 C C . ALA A 1 136 ? 14.206 -9.348 8.141 1.00 94.25 136 ALA A C 1
ATOM 1133 O O . ALA A 1 136 ? 14.213 -10.077 7.157 1.00 94.25 136 ALA A O 1
ATOM 1134 N N . ARG A 1 137 ? 13.076 -8.801 8.614 1.00 92.62 137 ARG A N 1
ATOM 1135 C CA . ARG A 1 137 ? 11.761 -9.018 7.995 1.00 92.62 137 ARG A CA 1
ATOM 1136 C C . ARG A 1 137 ? 11.694 -8.498 6.555 1.00 92.62 137 ARG A C 1
ATOM 1138 O O . ARG A 1 137 ? 11.095 -9.151 5.708 1.00 92.62 137 ARG A O 1
ATOM 1145 N N . LEU A 1 138 ? 12.256 -7.317 6.285 1.00 94.00 138 LEU A N 1
ATOM 1146 C CA . LEU A 1 138 ? 12.286 -6.762 4.930 1.00 94.00 138 LEU A CA 1
ATOM 1147 C C . LEU A 1 138 ? 13.206 -7.575 4.012 1.00 94.00 138 LEU A C 1
ATOM 1149 O O . LEU A 1 138 ? 12.819 -7.871 2.889 1.00 94.00 138 LEU A O 1
ATOM 1153 N N . GLU A 1 139 ? 14.394 -7.956 4.486 1.00 96.19 139 GLU A N 1
ATOM 1154 C CA . GLU A 1 139 ? 15.341 -8.791 3.733 1.00 96.19 139 GLU A CA 1
ATOM 1155 C C . GLU A 1 139 ? 14.727 -10.156 3.387 1.00 96.19 139 GLU A C 1
ATOM 1157 O O . GLU A 1 139 ? 14.814 -10.592 2.241 1.00 96.19 139 GLU A O 1
ATOM 1162 N N . GLU A 1 140 ? 14.030 -10.792 4.334 1.00 95.88 140 GLU A N 1
ATOM 1163 C CA . GLU A 1 140 ? 13.289 -12.032 4.089 1.00 95.88 140 GLU A CA 1
ATOM 1164 C C . GLU A 1 140 ? 12.220 -11.841 3.003 1.00 95.88 140 GLU A C 1
ATOM 1166 O O . GLU A 1 140 ? 12.189 -12.601 2.036 1.00 95.88 140 GLU A O 1
ATOM 1171 N N . ALA A 1 141 ? 11.386 -10.804 3.114 1.00 94.69 141 ALA A N 1
ATOM 1172 C CA . ALA A 1 141 ? 10.326 -10.533 2.144 1.00 94.69 141 ALA A CA 1
ATOM 1173 C C . ALA A 1 141 ? 10.871 -10.216 0.738 1.00 94.69 141 ALA A C 1
ATOM 1175 O O . ALA A 1 141 ? 10.344 -10.720 -0.249 1.00 94.69 141 ALA A O 1
ATOM 1176 N N . LEU A 1 142 ? 11.951 -9.433 0.636 1.00 95.00 142 LEU A N 1
ATOM 1177 C CA . LEU A 1 142 ? 12.620 -9.152 -0.640 1.00 95.00 142 LEU A CA 1
ATOM 1178 C C . LEU A 1 142 ? 13.193 -10.432 -1.261 1.00 95.00 142 LEU A C 1
ATOM 1180 O O . LEU A 1 142 ? 13.004 -10.679 -2.452 1.00 95.00 142 LEU A O 1
ATOM 1184 N N . SER A 1 143 ? 13.826 -11.283 -0.448 1.00 95.12 143 SER A N 1
ATOM 1185 C CA . SER A 1 143 ? 14.442 -12.525 -0.923 1.00 95.12 143 SER A CA 1
ATOM 1186 C C . SER A 1 143 ? 13.435 -13.505 -1.536 1.00 95.12 143 SER A C 1
ATOM 1188 O O . SER A 1 143 ? 13.775 -14.215 -2.484 1.00 95.12 143 SER A O 1
ATOM 1190 N N . GLN A 1 144 ? 12.188 -13.513 -1.048 1.00 94.69 144 GLN A N 1
ATOM 1191 C CA . GLN A 1 144 ? 11.112 -14.351 -1.587 1.00 94.69 144 GLN A CA 1
ATOM 1192 C C . GLN A 1 144 ? 10.743 -13.974 -3.027 1.00 94.69 144 GLN A C 1
ATOM 1194 O O . GLN A 1 144 ? 10.385 -14.851 -3.810 1.00 94.69 144 GLN A O 1
ATOM 1199 N N . GLU A 1 145 ? 10.890 -12.700 -3.391 1.00 92.69 145 GLU A N 1
ATOM 1200 C CA . GLU A 1 145 ? 10.667 -12.201 -4.754 1.00 92.69 145 GLU A CA 1
ATOM 1201 C C . GLU A 1 145 ? 11.976 -12.105 -5.566 1.00 92.69 145 GLU A C 1
ATOM 1203 O O . GLU A 1 145 ? 11.976 -11.665 -6.711 1.00 92.69 145 GLU A O 1
ATOM 1208 N N . GLY A 1 146 ? 13.107 -12.562 -5.012 1.00 92.81 146 GLY A N 1
ATOM 1209 C CA . GLY A 1 146 ? 14.409 -12.523 -5.684 1.00 92.81 146 GLY A CA 1
ATOM 1210 C C . GLY A 1 146 ? 15.049 -11.134 -5.738 1.00 92.81 146 GLY A C 1
ATOM 1211 O O . GLY A 1 146 ? 15.927 -10.910 -6.572 1.00 92.81 146 GLY A O 1
ATOM 1212 N N . LEU A 1 147 ? 14.622 -10.226 -4.858 1.00 93.00 147 LEU A N 1
ATOM 1213 C CA . LEU A 1 147 ? 15.155 -8.877 -4.709 1.00 93.00 147 LEU A CA 1
ATOM 1214 C C . LEU A 1 147 ? 16.164 -8.790 -3.564 1.00 93.00 147 LEU A C 1
ATOM 1216 O O . LEU A 1 147 ? 16.111 -9.546 -2.592 1.00 93.00 147 LEU A O 1
ATOM 1220 N N . GLU A 1 148 ? 17.045 -7.797 -3.650 1.00 93.06 148 GLU A N 1
ATOM 1221 C CA . GLU A 1 148 ? 18.012 -7.477 -2.602 1.00 93.06 148 GLU A CA 1
ATOM 1222 C C . GLU A 1 148 ? 17.725 -6.116 -1.959 1.00 93.06 148 GLU A C 1
ATOM 1224 O O . GLU A 1 148 ? 17.165 -5.197 -2.567 1.00 93.06 148 GLU A O 1
ATOM 1229 N N . LEU A 1 149 ? 18.118 -5.973 -0.690 1.00 92.50 149 LEU A N 1
ATOM 1230 C CA . LEU A 1 149 ? 17.944 -4.727 0.046 1.00 92.50 149 LEU A CA 1
ATOM 1231 C C . LEU A 1 149 ? 18.917 -3.657 -0.462 1.00 92.50 149 LEU A C 1
ATOM 1233 O O . LEU A 1 149 ? 20.100 -3.635 -0.114 1.00 92.50 149 LEU A O 1
ATOM 1237 N N . ARG A 1 150 ? 18.381 -2.701 -1.218 1.00 87.94 150 ARG A N 1
ATOM 1238 C CA . ARG A 1 150 ? 19.128 -1.539 -1.702 1.00 87.94 150 ARG A CA 1
ATOM 1239 C C . ARG A 1 150 ? 19.477 -0.571 -0.575 1.00 87.94 150 ARG A C 1
ATOM 1241 O O . ARG A 1 150 ? 18.601 -0.048 0.114 1.00 87.94 150 ARG A O 1
ATOM 1248 N N . LYS A 1 151 ? 20.772 -0.285 -0.422 1.00 87.19 151 LYS A N 1
ATOM 1249 C CA . LYS A 1 151 ? 21.300 0.633 0.607 1.00 87.19 151 LYS A CA 1
ATOM 1250 C C . LYS A 1 151 ? 20.996 2.105 0.317 1.00 87.19 151 LYS A C 1
ATOM 1252 O O . LYS A 1 151 ? 20.972 2.909 1.242 1.00 87.19 151 LYS A O 1
ATOM 1257 N N . ASP A 1 152 ? 20.787 2.443 -0.949 1.00 85.88 152 ASP A N 1
ATOM 1258 C CA . ASP A 1 152 ? 20.499 3.789 -1.445 1.00 85.88 152 ASP A CA 1
ATOM 1259 C C . ASP A 1 152 ? 18.994 4.110 -1.488 1.00 85.88 152 ASP A C 1
ATOM 1261 O O . ASP A 1 152 ? 18.610 5.260 -1.690 1.00 85.88 152 ASP A O 1
ATOM 1265 N N . SER A 1 153 ? 18.127 3.119 -1.249 1.00 88.88 153 SER A N 1
ATOM 1266 C CA . SER A 1 153 ? 16.680 3.329 -1.201 1.00 88.88 153 SER A CA 1
ATOM 1267 C C . SER A 1 153 ? 16.274 4.028 0.097 1.00 88.88 153 SER A C 1
ATOM 1269 O O . SER A 1 153 ? 16.209 3.418 1.170 1.00 88.88 153 SER A O 1
ATOM 1271 N N . GLN A 1 154 ? 15.934 5.316 -0.011 1.00 88.81 154 GLN A N 1
ATOM 1272 C CA . GLN A 1 154 ? 15.371 6.088 1.099 1.00 88.81 154 GLN A CA 1
ATOM 1273 C C . GLN A 1 154 ? 14.093 5.433 1.643 1.00 88.81 154 GLN A C 1
ATOM 1275 O O . GLN A 1 154 ? 13.880 5.424 2.852 1.00 88.81 154 GLN A O 1
ATOM 1280 N N . PHE A 1 155 ? 13.281 4.818 0.779 1.00 88.44 155 PHE A N 1
ATOM 1281 C CA . PHE A 1 155 ? 12.049 4.150 1.194 1.00 88.44 155 PHE A CA 1
ATOM 1282 C C . PHE A 1 155 ? 12.319 2.917 2.070 1.00 88.44 155 PHE A C 1
ATOM 1284 O O . PHE A 1 155 ? 11.718 2.765 3.135 1.00 88.44 155 PHE A O 1
ATOM 1291 N N . CYS A 1 156 ? 13.296 2.083 1.692 1.00 91.44 156 CYS A N 1
ATOM 1292 C CA . CYS A 1 156 ? 13.735 0.960 2.526 1.00 91.44 156 CYS A CA 1
ATOM 1293 C C . CYS A 1 156 ? 14.302 1.439 3.866 1.00 91.44 156 CYS A C 1
ATOM 1295 O O . CYS A 1 156 ? 13.991 0.875 4.917 1.00 91.44 156 CYS A O 1
ATOM 1297 N N . LYS A 1 157 ? 15.119 2.498 3.839 1.00 92.62 157 LYS A N 1
ATOM 1298 C CA . LYS A 1 157 ? 15.692 3.093 5.049 1.00 92.62 157 LYS A CA 1
ATOM 1299 C C . LYS A 1 157 ? 14.601 3.580 6.000 1.00 92.62 157 LYS A C 1
ATOM 1301 O O . LYS A 1 157 ? 14.649 3.272 7.188 1.00 92.62 157 LYS A O 1
ATOM 1306 N N . GLU A 1 158 ? 13.595 4.281 5.485 1.00 90.31 158 GLU A N 1
ATOM 1307 C CA . GLU A 1 158 ? 12.489 4.782 6.297 1.00 90.31 158 GLU A CA 1
ATOM 1308 C C . GLU A 1 158 ? 11.656 3.660 6.911 1.00 90.31 158 GLU A C 1
ATOM 1310 O O . GLU A 1 158 ? 11.340 3.753 8.093 1.00 90.31 158 GLU A O 1
ATOM 1315 N N . PHE A 1 159 ? 11.377 2.580 6.177 1.00 90.38 159 PHE A N 1
ATOM 1316 C CA . PHE A 1 159 ? 10.690 1.408 6.731 1.00 90.38 159 PHE A CA 1
ATOM 1317 C C . PHE A 1 159 ? 11.480 0.727 7.862 1.00 90.38 159 PHE A C 1
ATOM 1319 O O . PHE A 1 159 ? 10.911 0.252 8.846 1.00 90.38 159 PHE A O 1
ATOM 1326 N N . ILE A 1 160 ? 12.807 0.667 7.738 1.00 92.75 160 ILE A N 1
ATOM 1327 C CA . ILE A 1 160 ? 13.679 0.039 8.737 1.00 92.75 160 ILE A CA 1
ATOM 1328 C C . ILE A 1 160 ? 13.805 0.922 9.987 1.00 92.75 160 ILE A C 1
ATOM 1330 O O . ILE A 1 160 ? 13.693 0.442 11.121 1.00 92.75 160 ILE A O 1
ATOM 1334 N N . GLU A 1 161 ? 14.052 2.215 9.801 1.00 89.88 161 GLU A N 1
ATOM 1335 C CA . GLU A 1 161 ? 14.352 3.146 10.890 1.00 89.88 161 GLU A CA 1
ATOM 1336 C C . GLU A 1 161 ? 13.093 3.614 11.619 1.00 89.88 161 GLU A C 1
ATOM 1338 O O . GLU A 1 161 ? 13.118 3.772 12.842 1.00 89.88 161 GLU A O 1
ATOM 1343 N N . LYS A 1 162 ? 11.985 3.790 10.895 1.00 86.69 162 LYS A N 1
ATOM 1344 C CA . LYS A 1 162 ? 10.731 4.321 11.425 1.00 86.69 162 LYS A CA 1
ATOM 1345 C C . LYS A 1 162 ? 9.642 3.251 11.348 1.00 86.69 162 LYS A C 1
ATOM 1347 O O . LYS A 1 162 ? 9.536 2.547 10.349 1.00 86.69 162 LYS A O 1
ATOM 1352 N N . PRO A 1 163 ? 8.789 3.126 12.371 1.00 77.62 163 PRO A N 1
ATOM 1353 C CA . PRO A 1 163 ? 7.604 2.299 12.253 1.00 77.62 163 PRO A CA 1
ATOM 1354 C C . PRO A 1 163 ? 6.600 3.042 11.363 1.00 77.62 163 PRO A C 1
ATOM 1356 O O . PRO A 1 163 ? 5.962 3.995 11.803 1.00 77.62 163 PRO A O 1
ATOM 1359 N N . LEU A 1 164 ? 6.515 2.640 10.096 1.00 81.44 164 LEU A N 1
ATOM 1360 C CA . LEU A 1 164 ? 5.599 3.198 9.100 1.00 81.44 164 LEU A CA 1
ATOM 1361 C C . LEU A 1 164 ? 4.340 2.342 8.999 1.00 81.44 164 LEU A C 1
ATOM 1363 O O . LEU A 1 164 ? 4.420 1.112 9.042 1.00 81.44 164 LEU A O 1
ATOM 1367 N N . CYS A 1 165 ? 3.172 2.965 8.820 1.00 81.88 165 CYS A N 1
ATOM 1368 C CA . CYS A 1 165 ? 1.924 2.225 8.602 1.00 81.88 165 CYS A CA 1
ATOM 1369 C C . CYS A 1 165 ? 1.799 1.754 7.143 1.00 81.88 165 CYS A C 1
ATOM 1371 O O . CYS A 1 165 ? 0.903 2.177 6.405 1.00 81.88 165 CYS A O 1
ATOM 1373 N N . ILE A 1 166 ? 2.712 0.874 6.738 1.00 83.88 166 ILE A N 1
ATOM 1374 C CA . ILE A 1 166 ? 2.762 0.252 5.414 1.00 83.88 166 ILE A CA 1
ATOM 1375 C C . ILE A 1 166 ? 2.972 -1.256 5.535 1.00 83.88 166 ILE A C 1
ATOM 1377 O O . ILE A 1 166 ? 3.484 -1.758 6.539 1.00 83.88 166 ILE A O 1
ATOM 1381 N N . GLU A 1 167 ? 2.534 -1.982 4.514 1.00 86.75 167 GLU A N 1
ATOM 1382 C CA . GLU A 1 167 ? 2.770 -3.421 4.399 1.00 86.75 167 GLU A CA 1
ATOM 1383 C C . GLU A 1 167 ? 4.219 -3.669 3.967 1.00 86.75 167 GLU A C 1
ATOM 1385 O O . GLU A 1 167 ? 4.797 -2.861 3.241 1.00 86.75 167 GLU A O 1
ATOM 1390 N N . VAL A 1 168 ? 4.828 -4.780 4.394 1.00 90.69 168 VAL A N 1
ATOM 1391 C CA . VAL A 1 168 ? 6.178 -5.107 3.896 1.00 90.69 168 VAL A CA 1
ATOM 1392 C C . VAL A 1 168 ? 6.107 -5.414 2.399 1.00 90.69 168 VAL A C 1
ATOM 1394 O O . VAL A 1 168 ? 6.979 -5.022 1.636 1.00 90.69 168 VAL A O 1
ATOM 1397 N N . GLU A 1 169 ? 4.998 -6.008 1.972 1.00 92.12 169 GLU A N 1
ATOM 1398 C CA . GLU A 1 169 ? 4.643 -6.311 0.594 1.00 92.12 169 GLU A CA 1
ATOM 1399 C C . GLU A 1 169 ? 4.515 -5.044 -0.267 1.00 92.12 169 GLU A C 1
ATOM 1401 O O . GLU A 1 169 ? 4.852 -5.076 -1.447 1.00 92.12 169 GLU A O 1
ATOM 1406 N N . GLU A 1 170 ? 4.089 -3.918 0.319 1.00 91.94 170 GLU A N 1
ATOM 1407 C CA . GLU A 1 170 ? 4.097 -2.612 -0.353 1.00 91.94 170 GLU A CA 1
ATOM 1408 C C . GLU A 1 170 ? 5.530 -2.167 -0.644 1.00 91.94 170 GLU A C 1
ATOM 1410 O O . GLU A 1 170 ? 5.831 -1.766 -1.765 1.00 91.94 170 GLU A O 1
ATOM 1415 N N . VAL A 1 171 ? 6.433 -2.295 0.334 1.00 93.19 171 VAL A N 1
ATOM 1416 C CA . VAL A 1 171 ? 7.853 -1.972 0.138 1.00 93.19 171 VAL A CA 1
ATOM 1417 C C . VAL A 1 171 ? 8.452 -2.847 -0.955 1.00 93.19 171 VAL A C 1
ATOM 1419 O O . VAL A 1 171 ? 9.066 -2.322 -1.879 1.00 93.19 171 VAL A O 1
ATOM 1422 N N . VAL A 1 172 ? 8.219 -4.159 -0.897 1.00 95.25 172 VAL A N 1
ATOM 1423 C CA . VAL A 1 172 ? 8.707 -5.108 -1.908 1.00 95.25 172 VAL A CA 1
ATOM 1424 C C . VAL A 1 172 ? 8.176 -4.761 -3.302 1.00 95.25 172 VAL A C 1
ATOM 1426 O O . VAL A 1 172 ? 8.957 -4.707 -4.246 1.00 95.25 172 VAL A O 1
ATOM 1429 N N . ALA A 1 173 ? 6.890 -4.436 -3.443 1.00 95.50 173 ALA A N 1
ATOM 1430 C CA . ALA A 1 173 ? 6.309 -4.073 -4.734 1.00 95.50 173 ALA A CA 1
ATOM 1431 C C . ALA A 1 173 ? 6.887 -2.781 -5.326 1.00 95.50 173 ALA A C 1
ATOM 1433 O O . ALA A 1 173 ? 7.152 -2.721 -6.528 1.00 95.50 173 ALA A O 1
ATOM 1434 N N . ILE A 1 174 ? 7.108 -1.757 -4.498 1.00 94.25 174 ILE A N 1
ATOM 1435 C CA . ILE A 1 174 ? 7.752 -0.514 -4.943 1.00 94.25 174 ILE A CA 1
ATOM 1436 C C . ILE A 1 174 ? 9.204 -0.783 -5.353 1.00 94.25 174 ILE A C 1
ATOM 1438 O O . ILE A 1 174 ? 9.675 -0.232 -6.348 1.00 94.25 174 ILE A O 1
ATOM 1442 N N . MET A 1 175 ? 9.904 -1.662 -4.633 1.00 94.62 175 MET A N 1
ATOM 1443 C CA . MET A 1 175 ? 11.263 -2.075 -4.979 1.00 94.62 175 MET A CA 1
ATOM 1444 C C . MET A 1 175 ? 11.318 -2.851 -6.298 1.00 94.62 175 MET A C 1
ATOM 1446 O O . MET A 1 175 ? 12.181 -2.548 -7.120 1.00 94.62 175 MET A O 1
ATOM 1450 N N . GLU A 1 176 ? 10.382 -3.773 -6.533 1.00 95.38 176 GLU A N 1
ATOM 1451 C CA . GLU A 1 176 ? 10.266 -4.529 -7.787 1.00 95.38 176 GLU A CA 1
ATOM 1452 C C . GLU A 1 176 ? 10.053 -3.588 -8.974 1.00 95.38 176 GLU A C 1
ATOM 1454 O O . GLU A 1 176 ? 10.842 -3.591 -9.917 1.00 95.38 176 GLU A O 1
ATOM 1459 N N . ILE A 1 177 ? 9.022 -2.734 -8.922 1.00 94.56 177 ILE A N 1
ATOM 1460 C CA . ILE A 1 177 ? 8.712 -1.853 -10.055 1.00 94.56 177 ILE A CA 1
ATOM 1461 C C . ILE A 1 177 ? 9.806 -0.810 -10.277 1.00 94.56 177 ILE A C 1
ATOM 1463 O O . ILE A 1 177 ? 10.138 -0.495 -11.416 1.00 94.56 177 ILE A O 1
ATOM 1467 N N . THR A 1 178 ? 10.425 -0.318 -9.200 1.00 92.88 178 THR A N 1
ATOM 1468 C CA . THR A 1 178 ? 11.593 0.559 -9.305 1.00 92.88 178 THR A CA 1
ATOM 1469 C C . THR A 1 178 ? 12.732 -0.160 -10.010 1.00 92.88 178 THR A C 1
ATOM 1471 O O . THR A 1 178 ? 13.317 0.411 -10.925 1.00 92.88 178 THR A O 1
ATOM 1474 N N . SER A 1 179 ? 13.045 -1.395 -9.609 1.00 92.19 179 SER A N 1
ATOM 1475 C CA . SER A 1 179 ? 14.125 -2.171 -10.220 1.00 92.19 179 SER A CA 1
ATOM 1476 C C . SER A 1 179 ? 13.850 -2.479 -11.691 1.00 92.19 179 SER A C 1
ATOM 1478 O O . SER A 1 179 ? 14.772 -2.400 -12.501 1.00 92.19 179 SER A O 1
ATOM 1480 N N . ASP A 1 180 ? 12.601 -2.796 -12.043 1.00 93.50 180 ASP A N 1
ATOM 1481 C CA . ASP A 1 180 ? 12.210 -3.069 -13.425 1.00 93.50 180 ASP A CA 1
ATOM 1482 C C . ASP A 1 180 ? 12.383 -1.822 -14.299 1.00 93.50 180 ASP A C 1
ATOM 1484 O O . ASP A 1 180 ? 13.096 -1.879 -15.297 1.00 93.50 180 ASP A O 1
ATOM 1488 N N . ILE A 1 181 ? 11.852 -0.664 -13.888 1.00 92.25 181 ILE A N 1
ATOM 1489 C CA . ILE A 1 181 ? 11.997 0.585 -14.657 1.00 92.25 181 ILE A CA 1
ATOM 1490 C C . ILE A 1 181 ? 13.474 0.981 -14.778 1.00 92.25 181 ILE A C 1
ATOM 1492 O O . ILE A 1 181 ? 13.926 1.399 -15.843 1.00 92.25 181 ILE A O 1
ATOM 1496 N N . PHE A 1 182 ? 14.244 0.827 -13.700 1.00 90.38 182 PHE A N 1
ATOM 1497 C CA . PHE A 1 182 ? 15.664 1.170 -13.686 1.00 90.38 182 PHE A CA 1
ATOM 1498 C C . PHE A 1 182 ? 16.489 0.310 -14.651 1.00 90.38 182 PHE A C 1
ATOM 1500 O O . PHE A 1 182 ? 17.504 0.780 -15.162 1.00 90.38 182 PHE A O 1
ATOM 1507 N N . SER A 1 183 ? 16.036 -0.911 -14.964 1.00 90.88 183 SER A N 1
ATOM 1508 C CA . SER A 1 183 ? 16.675 -1.766 -15.974 1.00 90.88 183 SER A CA 1
ATOM 1509 C C . SER A 1 183 ? 16.608 -1.185 -17.395 1.00 90.88 183 SER A C 1
ATOM 1511 O O . SER A 1 183 ? 17.467 -1.500 -18.217 1.00 90.88 183 SER A O 1
ATOM 1513 N N . TYR A 1 184 ? 15.659 -0.276 -17.662 1.00 89.88 184 TYR A N 1
ATOM 1514 C CA . TYR A 1 184 ? 15.563 0.500 -18.907 1.00 89.88 184 TYR A CA 1
ATOM 1515 C C . TYR A 1 184 ? 16.389 1.799 -18.871 1.00 89.88 184 TYR A C 1
ATOM 1517 O O . TYR A 1 184 ? 16.449 2.526 -19.862 1.00 89.88 184 TYR A O 1
ATOM 1525 N N . GLY A 1 185 ? 17.038 2.101 -17.742 1.00 88.75 185 GLY A N 1
ATOM 1526 C CA . GLY A 1 185 ? 17.931 3.241 -17.560 1.00 88.75 185 GLY A CA 1
ATOM 1527 C C . GLY A 1 185 ? 17.408 4.314 -16.601 1.00 88.75 185 GLY A C 1
ATOM 1528 O O . GLY A 1 185 ? 16.217 4.424 -16.304 1.00 88.75 185 GLY A O 1
ATOM 1529 N N . HIS A 1 186 ? 18.332 5.158 -16.133 1.00 87.62 186 HIS A N 1
ATOM 1530 C CA . HIS A 1 186 ? 18.048 6.212 -15.154 1.00 87.62 186 HIS A CA 1
ATOM 1531 C C . HIS A 1 186 ? 16.996 7.225 -15.627 1.00 87.62 186 HIS A C 1
ATOM 1533 O O . HIS A 1 186 ? 16.182 7.654 -14.819 1.00 87.62 186 HIS A O 1
ATOM 1539 N N . ILE A 1 187 ? 16.983 7.583 -16.916 1.00 88.69 187 ILE A N 1
ATOM 1540 C CA . ILE A 1 187 ? 16.016 8.542 -17.481 1.00 88.69 187 ILE A CA 1
ATOM 1541 C C . ILE A 1 187 ? 14.594 7.978 -17.410 1.00 88.69 187 ILE A C 1
ATOM 1543 O O . ILE A 1 187 ? 13.679 8.668 -16.959 1.00 88.69 187 ILE A O 1
ATOM 1547 N N . ALA A 1 188 ? 14.416 6.709 -17.794 1.00 91.00 188 ALA A N 1
AT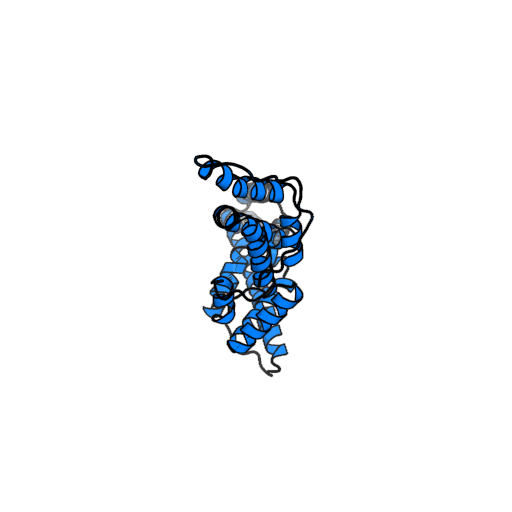OM 1548 C CA . ALA A 1 188 ? 13.130 6.029 -17.694 1.00 91.00 188 ALA A CA 1
ATOM 1549 C C . ALA A 1 188 ? 12.638 6.017 -16.244 1.00 91.00 188 ALA A C 1
ATOM 1551 O O . ALA A 1 188 ? 11.489 6.368 -15.983 1.00 91.00 188 ALA A O 1
ATOM 1552 N N . TRP A 1 189 ? 13.523 5.713 -15.291 1.00 91.94 189 TRP A N 1
ATOM 1553 C CA . TRP A 1 189 ? 13.188 5.790 -13.872 1.00 91.94 189 TRP A CA 1
ATOM 1554 C C . TRP A 1 189 ? 12.797 7.207 -13.442 1.00 91.94 189 TRP A C 1
ATOM 1556 O O . TRP A 1 189 ? 11.700 7.391 -12.917 1.00 91.94 189 TRP A O 1
ATOM 1566 N N . SER A 1 190 ? 13.627 8.216 -13.713 1.00 90.00 190 SER A N 1
ATOM 1567 C CA . SER A 1 190 ? 13.366 9.605 -13.314 1.00 90.00 190 SER A CA 1
ATOM 1568 C C . SER A 1 190 ? 12.047 10.149 -13.863 1.00 90.00 190 SER A C 1
ATOM 1570 O O . SER A 1 190 ? 11.378 10.914 -13.173 1.00 90.00 190 SER A O 1
ATOM 1572 N N . ASN A 1 191 ? 11.642 9.726 -15.062 1.00 92.75 191 ASN A N 1
ATOM 1573 C CA . ASN A 1 191 ? 10.422 10.217 -15.696 1.00 92.75 191 ASN A CA 1
ATOM 1574 C C . ASN A 1 191 ? 9.176 9.396 -15.337 1.00 92.75 191 ASN A C 1
ATOM 1576 O O . ASN A 1 191 ? 8.081 9.956 -15.292 1.00 92.75 191 ASN A O 1
ATOM 1580 N N . LEU A 1 192 ? 9.313 8.089 -15.088 1.00 93.81 192 LEU A N 1
ATOM 1581 C CA . LEU A 1 192 ? 8.163 7.186 -14.957 1.00 93.81 192 LEU A CA 1
ATOM 1582 C C . LEU A 1 192 ? 7.894 6.696 -13.536 1.00 93.81 192 LEU A C 1
ATOM 1584 O O . LEU A 1 192 ? 6.775 6.250 -13.291 1.00 93.81 192 LEU A O 1
ATOM 1588 N N . HIS A 1 193 ? 8.849 6.769 -12.597 1.00 91.12 193 HIS A N 1
ATOM 1589 C CA . HIS A 1 193 ? 8.692 6.121 -11.286 1.00 91.12 193 HIS A CA 1
ATOM 1590 C C . HIS A 1 193 ? 7.387 6.536 -10.583 1.00 91.12 193 HIS A C 1
ATOM 1592 O O . HIS A 1 193 ? 6.588 5.682 -10.212 1.00 91.12 193 HIS A O 1
ATOM 1598 N N . SER A 1 194 ? 7.098 7.841 -10.517 1.00 91.75 194 SER A N 1
ATOM 1599 C CA . SER A 1 194 ? 5.898 8.364 -9.854 1.00 91.75 194 SER A CA 1
AT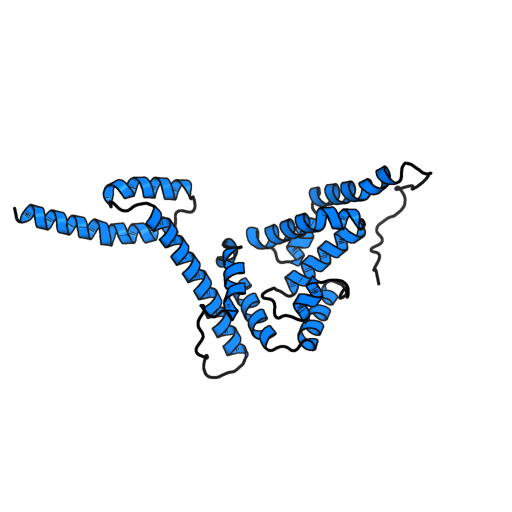OM 1600 C C . SER A 1 194 ? 4.607 7.883 -10.524 1.00 91.75 194 SER A C 1
ATOM 1602 O O . SER A 1 194 ? 3.643 7.525 -9.850 1.00 91.75 194 SER A O 1
ATOM 1604 N N . GLU A 1 195 ? 4.571 7.866 -11.859 1.00 94.00 195 GLU A N 1
ATOM 1605 C CA . GLU A 1 195 ? 3.393 7.424 -12.611 1.00 94.00 195 GLU A CA 1
ATOM 1606 C C . GLU A 1 195 ? 3.141 5.925 -12.409 1.00 94.00 195 GLU A C 1
ATOM 1608 O O . GLU A 1 195 ? 2.003 5.502 -12.189 1.00 94.00 195 GLU A O 1
ATOM 1613 N N . MET A 1 196 ? 4.205 5.124 -12.447 1.00 94.50 196 MET A N 1
ATOM 1614 C CA . MET A 1 196 ? 4.123 3.674 -12.306 1.00 94.50 196 MET A CA 1
ATOM 1615 C C . MET A 1 196 ? 3.766 3.255 -10.880 1.00 94.50 196 MET A C 1
ATOM 1617 O O . MET A 1 196 ? 2.926 2.372 -10.699 1.00 94.50 196 MET A O 1
ATOM 1621 N N . GLU A 1 197 ? 4.305 3.935 -9.866 1.00 92.69 197 GLU A N 1
ATOM 1622 C CA . GLU A 1 197 ? 3.874 3.766 -8.478 1.00 92.69 197 GLU A CA 1
ATOM 1623 C C . GLU A 1 197 ? 2.371 4.046 -8.346 1.00 92.69 197 GLU A C 1
ATOM 1625 O O . GLU A 1 197 ? 1.630 3.206 -7.838 1.00 92.69 197 GLU A O 1
ATOM 1630 N N . VAL A 1 198 ? 1.870 5.165 -8.887 1.00 91.88 198 VAL A N 1
ATOM 1631 C CA . VAL A 1 198 ? 0.430 5.483 -8.872 1.00 91.88 198 VAL A CA 1
ATOM 1632 C C . VAL A 1 198 ? -0.402 4.413 -9.586 1.00 91.88 198 VAL A C 1
ATOM 1634 O O . VAL A 1 198 ? -1.483 4.061 -9.105 1.00 91.88 198 VAL A O 1
ATOM 1637 N N . ALA A 1 199 ? 0.082 3.860 -10.700 1.00 93.94 199 ALA A N 1
ATOM 1638 C CA . ALA A 1 199 ? -0.599 2.778 -11.404 1.00 93.94 199 ALA A CA 1
ATOM 1639 C C . ALA A 1 199 ? -0.711 1.509 -10.540 1.00 93.94 199 ALA A C 1
ATOM 1641 O O . ALA A 1 199 ? -1.798 0.929 -10.456 1.00 93.94 199 ALA A O 1
ATOM 1642 N N . VAL A 1 200 ? 0.363 1.117 -9.842 1.00 93.88 200 VAL A N 1
ATOM 1643 C CA . VAL A 1 200 ? 0.351 -0.011 -8.891 1.00 93.88 200 VAL A CA 1
ATOM 1644 C C . VAL A 1 200 ? -0.617 0.265 -7.750 1.00 93.88 200 VAL A C 1
ATOM 1646 O O . VAL A 1 200 ? -1.496 -0.555 -7.474 1.00 93.88 200 VAL A O 1
ATOM 1649 N N . LEU A 1 201 ? -0.524 1.447 -7.136 1.00 89.62 201 LEU A N 1
ATOM 1650 C CA . LEU A 1 201 ? -1.427 1.863 -6.066 1.00 89.62 201 LEU A CA 1
ATOM 1651 C C . LEU A 1 201 ? -2.884 1.801 -6.534 1.00 89.62 201 LEU A C 1
ATOM 1653 O O . LEU A 1 201 ? -3.740 1.342 -5.789 1.00 89.62 201 LEU A O 1
ATOM 1657 N N . LYS A 1 202 ? -3.195 2.176 -7.776 1.00 89.44 202 LYS A N 1
ATOM 1658 C CA . LYS A 1 202 ? -4.554 2.062 -8.316 1.00 89.44 202 LYS A CA 1
ATOM 1659 C C . LYS A 1 202 ? -5.027 0.609 -8.414 1.00 89.44 202 LYS A C 1
ATOM 1661 O O . LYS A 1 202 ? -6.154 0.313 -8.020 1.00 89.44 202 LYS A O 1
ATOM 1666 N N . GLN A 1 203 ? -4.192 -0.307 -8.903 1.00 91.62 203 GLN A N 1
ATOM 1667 C CA . GLN A 1 203 ? -4.544 -1.733 -8.980 1.00 91.62 203 GLN A CA 1
ATOM 1668 C C . GLN A 1 203 ? -4.809 -2.325 -7.591 1.00 91.62 203 GLN A C 1
ATOM 1670 O O . GLN A 1 203 ? -5.794 -3.032 -7.371 1.00 91.62 203 GLN A O 1
ATOM 1675 N N . VAL A 1 204 ? -3.978 -1.960 -6.622 1.00 88.69 204 VAL A N 1
ATOM 1676 C CA . VAL A 1 204 ? -4.141 -2.372 -5.233 1.00 88.69 204 VAL A CA 1
ATOM 1677 C C . VAL A 1 204 ? -5.398 -1.727 -4.631 1.00 88.69 204 VAL A C 1
ATOM 1679 O O . VAL A 1 204 ? -6.360 -2.420 -4.281 1.00 88.69 204 VAL A O 1
ATOM 1682 N N . PHE A 1 205 ? -5.458 -0.393 -4.584 1.00 83.06 205 PHE A N 1
ATOM 1683 C CA . PHE A 1 205 ? -6.497 0.387 -3.901 1.00 83.06 205 PHE A CA 1
ATOM 1684 C C . PHE A 1 205 ? -7.876 0.338 -4.543 1.00 83.06 205 PHE A C 1
ATOM 1686 O O . PHE A 1 205 ? -8.878 0.297 -3.825 1.00 83.06 205 PHE A O 1
ATOM 1693 N N . GLU A 1 206 ? -7.963 0.297 -5.867 1.00 83.19 206 GLU A N 1
ATOM 1694 C CA . GLU A 1 206 ? -9.246 0.295 -6.564 1.00 83.19 206 GLU A CA 1
ATOM 1695 C C . GLU A 1 206 ? -9.680 -1.109 -6.978 1.00 83.19 206 GLU A C 1
ATOM 1697 O O . GLU A 1 206 ? -10.852 -1.437 -6.800 1.00 83.19 206 GLU A O 1
ATOM 1702 N N . ASN A 1 207 ? -8.753 -1.958 -7.434 1.00 84.56 207 ASN A N 1
ATOM 1703 C CA . ASN A 1 207 ? -9.102 -3.254 -8.033 1.00 84.56 207 ASN A CA 1
ATOM 1704 C C . ASN A 1 207 ? -8.915 -4.443 -7.083 1.00 84.56 207 ASN A C 1
ATOM 1706 O O . ASN A 1 207 ? -9.608 -5.444 -7.221 1.00 84.56 207 ASN A O 1
ATOM 1710 N N . GLY A 1 208 ? -8.079 -4.312 -6.051 1.00 81.62 208 GLY A N 1
ATOM 1711 C CA . GLY A 1 208 ? -7.965 -5.327 -4.991 1.00 81.62 208 GLY A CA 1
ATOM 1712 C C . GLY A 1 208 ? -7.091 -6.496 -5.286 1.00 81.62 208 GLY A C 1
ATOM 1713 O O . GLY A 1 208 ? -7.264 -7.556 -4.691 1.00 81.62 208 GLY A O 1
ATOM 1714 N N . MET A 1 209 ? -6.127 -6.238 -6.146 1.00 89.06 209 MET A N 1
ATOM 1715 C CA . MET A 1 209 ? -5.001 -7.111 -6.352 1.00 89.06 209 MET A CA 1
ATOM 1716 C C . MET A 1 209 ? -4.085 -7.077 -5.129 1.00 89.06 209 MET A C 1
ATOM 1718 O O . MET A 1 209 ? -3.998 -6.065 -4.422 1.00 89.06 209 MET A O 1
ATOM 1722 N N . GLY A 1 210 ? -3.377 -8.181 -4.902 1.00 88.81 210 GLY A N 1
ATOM 1723 C CA . GLY A 1 210 ? -2.211 -8.161 -4.020 1.00 88.81 210 GLY A CA 1
ATOM 1724 C C . GLY A 1 210 ? -1.109 -7.261 -4.592 1.00 88.81 210 GLY A C 1
ATOM 1725 O O . GLY A 1 210 ? -1.072 -7.009 -5.794 1.00 88.81 210 GLY A O 1
ATOM 1726 N N . TRP A 1 211 ? -0.179 -6.797 -3.757 1.00 92.75 211 TRP A N 1
ATOM 1727 C CA . TRP A 1 211 ? 0.885 -5.872 -4.177 1.00 92.75 211 TRP A CA 1
ATOM 1728 C C . TRP A 1 211 ? 1.715 -6.383 -5.365 1.00 92.75 211 TRP A C 1
ATOM 1730 O O . TRP A 1 211 ? 1.809 -5.708 -6.387 1.00 92.75 211 TRP A O 1
ATOM 1740 N N . MET A 1 212 ? 2.233 -7.611 -5.294 1.00 95.06 212 MET A N 1
ATOM 1741 C CA . MET A 1 212 ? 3.013 -8.191 -6.400 1.00 95.06 212 MET A CA 1
ATOM 1742 C C . MET A 1 212 ? 2.159 -8.551 -7.621 1.00 95.06 212 MET A C 1
ATOM 1744 O O . MET A 1 212 ? 2.634 -8.524 -8.753 1.00 95.06 212 MET A O 1
ATOM 1748 N N . GLU A 1 213 ? 0.883 -8.880 -7.417 1.00 94.31 213 GLU A N 1
ATOM 1749 C CA . GLU A 1 213 ? -0.064 -9.083 -8.517 1.00 94.31 213 GLU A CA 1
ATOM 1750 C C . GLU A 1 213 ? -0.317 -7.773 -9.272 1.00 94.31 213 GLU A C 1
ATOM 1752 O O . GLU A 1 213 ? -0.281 -7.759 -10.500 1.00 94.31 213 GLU A O 1
ATOM 1757 N N . ALA A 1 214 ? -0.482 -6.667 -8.546 1.00 94.75 214 ALA A N 1
ATOM 1758 C CA . ALA A 1 214 ? -0.626 -5.334 -9.108 1.00 94.75 214 ALA A CA 1
ATOM 1759 C C . ALA A 1 214 ? 0.616 -4.896 -9.892 1.00 94.75 214 ALA A C 1
ATOM 1761 O O . ALA A 1 214 ? 0.470 -4.382 -11.000 1.00 94.75 214 ALA A O 1
ATOM 1762 N N . VAL A 1 215 ? 1.823 -5.139 -9.364 1.00 96.69 215 VAL A N 1
ATOM 1763 C CA . VAL A 1 215 ? 3.070 -4.867 -10.099 1.00 96.69 215 VAL A CA 1
ATOM 1764 C C . VAL A 1 215 ? 3.089 -5.639 -11.410 1.00 96.69 215 VAL A C 1
ATOM 1766 O O . VAL A 1 215 ? 3.237 -5.028 -12.463 1.00 96.69 215 VAL A O 1
ATOM 1769 N N . ARG A 1 216 ? 2.835 -6.954 -11.377 1.00 96.12 216 ARG A N 1
ATOM 1770 C CA . ARG A 1 216 ? 2.776 -7.780 -12.593 1.00 96.12 216 ARG A CA 1
ATOM 1771 C C . ARG A 1 216 ? 1.719 -7.288 -13.581 1.00 96.12 216 ARG A C 1
ATOM 1773 O O . ARG A 1 216 ? 1.979 -7.262 -14.781 1.00 96.12 216 ARG A O 1
ATOM 1780 N N . ALA A 1 217 ? 0.543 -6.882 -13.110 1.00 95.62 217 ALA A N 1
ATOM 1781 C CA . ALA A 1 217 ? -0.509 -6.343 -13.970 1.00 95.62 217 ALA A CA 1
ATOM 1782 C C . ALA A 1 217 ? -0.083 -5.039 -14.667 1.00 95.62 217 ALA A C 1
ATOM 1784 O O . ALA A 1 217 ? -0.420 -4.827 -15.831 1.00 95.62 217 ALA A O 1
ATOM 1785 N N . VAL A 1 218 ? 0.676 -4.180 -13.978 1.00 96.00 218 VAL A N 1
ATOM 1786 C CA . VAL A 1 218 ? 1.229 -2.950 -14.558 1.00 96.00 218 VAL A CA 1
ATOM 1787 C C . VAL A 1 218 ? 2.344 -3.276 -15.552 1.00 96.00 218 VAL A C 1
ATOM 1789 O O . VAL A 1 218 ? 2.243 -2.878 -16.713 1.00 96.00 218 VAL A O 1
ATOM 1792 N N . THR A 1 219 ? 3.358 -4.042 -15.144 1.00 94.94 219 THR A N 1
ATOM 1793 C CA . THR A 1 219 ? 4.574 -4.281 -15.945 1.00 94.94 219 THR A CA 1
ATOM 1794 C C . THR A 1 219 ? 4.347 -5.172 -17.165 1.00 94.94 219 THR A C 1
ATOM 1796 O O . THR A 1 219 ? 5.087 -5.082 -18.138 1.00 94.94 219 THR A O 1
ATOM 1799 N N . THR A 1 220 ? 3.300 -6.001 -17.171 1.00 92.88 220 THR A N 1
ATOM 1800 C CA . THR A 1 220 ? 2.933 -6.817 -18.346 1.00 92.88 220 THR A CA 1
ATOM 1801 C C . THR A 1 220 ? 2.018 -6.092 -19.336 1.00 92.88 220 THR A C 1
ATOM 1803 O O . THR A 1 220 ? 1.707 -6.631 -20.401 1.00 92.88 220 THR A O 1
ATOM 1806 N N . SER A 1 221 ? 1.569 -4.874 -19.019 1.00 93.75 221 SER A N 1
ATOM 1807 C CA . SER A 1 221 ? 0.668 -4.125 -19.893 1.00 93.75 221 SER A CA 1
ATOM 1808 C C . SER A 1 221 ? 1.393 -3.572 -21.127 1.00 93.75 221 SER A C 1
ATOM 1810 O O . SER A 1 221 ? 2.528 -3.108 -21.063 1.00 93.75 221 SER A O 1
ATOM 1812 N N . ALA A 1 222 ? 0.717 -3.561 -22.279 1.00 90.81 222 ALA A N 1
ATOM 1813 C CA . ALA A 1 222 ? 1.284 -2.985 -23.502 1.00 90.81 222 ALA A CA 1
ATOM 1814 C C . ALA A 1 222 ? 1.571 -1.476 -23.372 1.00 90.81 222 ALA A C 1
ATOM 1816 O O . ALA A 1 222 ? 2.473 -0.958 -24.026 1.00 90.81 222 ALA A O 1
ATOM 1817 N N . ASP A 1 223 ? 0.794 -0.773 -22.545 1.00 92.62 223 ASP A N 1
ATOM 1818 C CA . ASP A 1 223 ? 1.000 0.646 -22.246 1.00 92.62 223 ASP A CA 1
ATOM 1819 C C . ASP A 1 223 ? 2.314 0.874 -21.488 1.00 92.62 223 ASP A C 1
ATOM 1821 O O . ASP A 1 223 ? 3.084 1.762 -21.852 1.00 92.62 223 ASP A O 1
ATOM 1825 N N . TYR A 1 224 ? 2.614 0.016 -20.508 1.00 93.75 224 TYR A N 1
ATOM 1826 C CA . TYR A 1 224 ? 3.874 0.047 -19.771 1.00 93.75 224 TYR A CA 1
ATOM 1827 C C . TYR A 1 224 ? 5.082 -0.063 -20.703 1.00 93.75 224 TYR A C 1
ATOM 1829 O O . TYR A 1 224 ? 5.914 0.843 -20.727 1.00 93.75 224 TYR A O 1
ATOM 1837 N N . TYR A 1 225 ? 5.131 -1.111 -21.535 1.00 92.31 225 TYR A N 1
ATOM 1838 C CA . TYR A 1 225 ? 6.248 -1.335 -22.459 1.00 92.31 225 TYR A CA 1
ATOM 1839 C C . TYR A 1 225 ? 6.470 -0.160 -23.414 1.00 92.31 225 TYR A C 1
ATOM 1841 O O . TYR A 1 225 ? 7.603 0.273 -23.609 1.00 92.31 225 TYR A O 1
ATOM 1849 N N . LYS A 1 226 ? 5.391 0.411 -23.964 1.00 92.94 226 LYS A N 1
ATOM 1850 C CA . LYS A 1 226 ? 5.484 1.585 -24.843 1.00 92.94 226 LYS A CA 1
ATOM 1851 C C . LYS A 1 226 ? 6.085 2.797 -24.134 1.00 92.94 226 LYS A C 1
ATOM 1853 O O . LYS A 1 226 ? 6.837 3.546 -24.754 1.00 92.94 226 LYS A O 1
ATOM 1858 N N . LYS A 1 227 ? 5.750 3.012 -22.859 1.00 93.62 227 LYS A N 1
ATOM 1859 C CA . LYS A 1 227 ? 6.267 4.139 -22.071 1.00 93.62 227 LYS A CA 1
ATOM 1860 C C . LYS A 1 227 ? 7.740 3.961 -21.736 1.00 93.62 227 LYS A C 1
ATOM 1862 O O . LYS A 1 227 ? 8.518 4.862 -22.033 1.00 93.62 227 LYS A O 1
ATOM 1867 N N . VAL A 1 228 ? 8.130 2.815 -21.174 1.00 92.50 228 VAL A N 1
ATOM 1868 C CA . VAL A 1 228 ? 9.539 2.573 -20.810 1.00 92.50 228 VAL A CA 1
ATOM 1869 C C . VAL A 1 228 ? 10.444 2.592 -22.038 1.00 92.50 228 VAL A C 1
ATOM 1871 O O . VAL A 1 228 ? 11.496 3.221 -21.990 1.00 92.50 228 VAL A O 1
ATOM 1874 N N . GLN A 1 229 ? 9.994 2.025 -23.165 1.00 90.00 229 GLN A N 1
ATOM 1875 C CA . GLN A 1 229 ? 10.723 2.087 -24.430 1.00 90.00 229 GLN A CA 1
ATOM 1876 C C . GLN A 1 229 ? 10.920 3.540 -24.880 1.00 90.00 229 GLN A C 1
ATOM 1878 O O . GLN A 1 229 ? 12.056 3.977 -25.057 1.00 90.00 229 GLN A O 1
ATOM 1883 N N . ARG A 1 230 ? 9.836 4.322 -24.969 1.00 91.88 230 ARG A N 1
ATOM 1884 C CA . ARG A 1 230 ? 9.898 5.733 -25.376 1.00 91.88 230 ARG A CA 1
ATOM 1885 C C . ARG A 1 230 ? 10.851 6.555 -24.509 1.00 91.88 230 ARG A C 1
ATOM 1887 O O . ARG A 1 230 ? 11.555 7.412 -25.031 1.00 91.88 230 ARG A O 1
ATOM 1894 N N . GLU A 1 231 ? 10.828 6.352 -23.195 1.00 91.25 231 GLU A N 1
ATOM 1895 C CA . GLU A 1 231 ? 11.679 7.102 -22.270 1.00 91.25 231 GLU A CA 1
ATOM 1896 C C . GLU A 1 231 ? 13.138 6.633 -22.306 1.00 91.25 231 GLU A C 1
ATOM 1898 O O . GLU A 1 231 ? 14.034 7.463 -22.183 1.00 91.25 231 GLU A O 1
ATOM 1903 N N . SER A 1 232 ? 13.391 5.342 -22.547 1.00 86.88 232 SER A N 1
ATOM 1904 C CA . SER A 1 232 ? 14.749 4.817 -22.750 1.00 86.88 232 SER A CA 1
ATOM 1905 C C . SER A 1 232 ? 15.391 5.321 -24.050 1.00 86.88 232 SER A C 1
ATOM 1907 O O . SER A 1 232 ? 16.573 5.656 -24.066 1.00 86.88 232 SER A O 1
ATOM 1909 N N . GLU A 1 233 ? 14.601 5.473 -25.118 1.00 85.94 233 GLU A N 1
ATOM 1910 C CA . GLU A 1 233 ? 15.050 5.953 -26.433 1.00 85.94 233 GLU A CA 1
ATOM 1911 C C . GLU A 1 233 ? 15.376 7.453 -26.460 1.00 85.94 233 GLU A C 1
ATOM 1913 O O . GLU A 1 233 ? 16.045 7.912 -27.385 1.00 85.94 233 GLU A O 1
ATOM 1918 N N . LYS A 1 234 ? 14.947 8.237 -25.458 1.00 80.88 234 LYS A N 1
ATOM 1919 C CA . LYS A 1 234 ? 15.305 9.666 -25.374 1.00 80.88 234 LYS A CA 1
ATOM 1920 C C . LYS A 1 234 ? 16.812 9.884 -25.302 1.00 80.88 234 LYS A C 1
ATOM 1922 O O . LYS A 1 234 ? 17.284 10.884 -25.817 1.00 80.88 234 LYS A O 1
ATOM 1927 N N . ARG A 1 235 ? 17.555 8.919 -24.756 1.00 60.31 235 ARG A N 1
ATOM 1928 C CA . ARG A 1 235 ? 19.017 8.949 -24.757 1.00 60.31 235 ARG A CA 1
ATOM 1929 C C . ARG A 1 235 ? 19.605 8.889 -26.168 1.00 60.31 235 ARG A C 1
ATOM 1931 O O . ARG A 1 235 ? 20.545 9.615 -26.442 1.00 60.31 235 ARG A O 1
ATOM 1938 N N . GLY A 1 236 ? 19.023 8.080 -27.057 1.00 54.25 236 GLY A N 1
ATOM 1939 C CA . GLY A 1 236 ? 19.505 7.965 -28.436 1.00 54.25 236 GLY A CA 1
ATOM 1940 C C . GLY A 1 236 ? 19.523 9.319 -29.142 1.00 54.25 236 GLY A C 1
ATOM 1941 O O . GLY A 1 236 ? 20.511 9.664 -29.757 1.00 54.25 236 GLY A O 1
ATOM 1942 N N . ARG A 1 237 ? 18.491 10.147 -28.939 1.00 52.09 237 ARG A N 1
ATOM 1943 C CA . ARG A 1 237 ? 18.391 11.463 -29.597 1.00 52.09 237 ARG A CA 1
ATOM 1944 C C . ARG A 1 237 ? 19.249 12.566 -28.986 1.00 52.09 237 ARG A C 1
ATOM 1946 O O . ARG A 1 237 ? 19.450 13.572 -29.655 1.00 52.09 237 ARG A O 1
ATOM 1953 N N . ASP A 1 238 ? 19.678 12.408 -27.736 1.00 50.28 238 ASP A N 1
ATOM 1954 C CA . ASP A 1 238 ? 20.564 13.371 -27.072 1.00 50.28 238 ASP A CA 1
ATOM 1955 C C . ASP A 1 238 ? 22.048 13.018 -27.309 1.00 50.28 238 ASP A C 1
ATOM 1957 O O . ASP A 1 238 ? 22.894 13.905 -27.242 1.00 50.28 238 ASP A O 1
ATOM 1961 N N . ASP A 1 239 ? 22.348 11.749 -27.623 1.00 47.25 239 ASP A N 1
ATOM 1962 C CA . ASP A 1 239 ? 23.688 11.250 -27.975 1.00 47.25 239 ASP A CA 1
ATOM 1963 C C . ASP A 1 239 ? 23.932 11.232 -29.515 1.00 47.25 239 ASP A C 1
ATOM 1965 O O . ASP A 1 239 ? 25.069 11.073 -29.951 1.00 47.25 239 ASP A O 1
ATOM 1969 N N . ASP A 1 240 ? 22.905 11.465 -30.352 1.00 48.06 240 ASP A N 1
ATOM 1970 C CA . ASP A 1 240 ? 22.965 11.487 -31.836 1.00 48.06 240 ASP A CA 1
ATOM 1971 C C . ASP A 1 240 ? 23.754 12.682 -32.440 1.00 48.06 240 ASP A C 1
ATOM 1973 O O . ASP A 1 240 ? 23.673 12.935 -33.646 1.00 48.06 240 ASP A O 1
ATOM 1977 N N . ASP A 1 241 ? 24.542 13.403 -31.636 1.00 50.78 241 ASP A N 1
ATOM 1978 C CA . ASP A 1 241 ? 25.559 14.336 -32.138 1.00 50.78 241 ASP A CA 1
ATOM 1979 C C . ASP A 1 241 ? 26.958 13.691 -32.277 1.00 50.78 241 ASP A C 1
ATOM 1981 O O . ASP A 1 241 ? 27.807 14.303 -32.922 1.00 50.78 241 ASP A O 1
ATOM 1985 N N . GLU A 1 242 ? 27.219 12.466 -31.785 1.00 47.97 242 GLU A N 1
ATOM 1986 C CA . GLU A 1 242 ? 28.495 11.761 -32.038 1.00 47.97 242 GLU A CA 1
ATOM 1987 C C . GLU A 1 242 ? 28.351 10.218 -32.155 1.00 47.97 242 GLU A C 1
ATOM 1989 O O . GLU A 1 242 ? 28.173 9.504 -31.173 1.00 47.97 242 GLU A O 1
ATOM 1994 N N . ASP A 1 243 ? 28.521 9.733 -33.392 1.00 44.34 243 ASP A N 1
ATOM 1995 C CA . ASP A 1 243 ? 29.077 8.439 -33.832 1.00 44.34 243 ASP A CA 1
ATOM 1996 C C . ASP A 1 243 ? 28.409 7.083 -33.463 1.00 44.34 243 ASP A C 1
ATOM 1998 O O . ASP A 1 243 ? 28.567 6.518 -32.385 1.00 44.34 243 ASP A O 1
ATOM 2002 N N . ASP A 1 244 ? 27.798 6.491 -34.499 1.00 46.59 244 ASP A N 1
ATOM 2003 C CA . ASP A 1 244 ? 27.811 5.079 -34.927 1.00 46.59 244 ASP A CA 1
ATOM 2004 C C . ASP A 1 244 ? 27.592 3.906 -33.926 1.00 46.59 244 ASP A C 1
ATOM 2006 O O . ASP A 1 244 ? 28.426 3.540 -33.101 1.00 46.59 244 ASP A O 1
ATOM 2010 N N . TYR A 1 245 ? 26.556 3.121 -34.269 1.00 46.53 245 TYR A N 1
ATOM 2011 C CA . TYR A 1 245 ? 26.445 1.655 -34.135 1.00 46.53 245 TYR A CA 1
ATOM 2012 C C . TYR A 1 245 ? 25.975 1.065 -32.785 1.00 46.53 245 TYR A C 1
ATOM 2014 O O . TYR A 1 245 ? 26.765 0.615 -31.956 1.00 46.53 245 TYR A O 1
ATOM 2022 N N . PHE A 1 246 ? 24.655 0.864 -32.639 1.00 39.16 246 PHE A N 1
ATOM 2023 C CA . PHE A 1 246 ? 24.130 -0.209 -31.781 1.00 39.16 246 PHE A CA 1
ATOM 2024 C C . PHE A 1 246 ? 23.010 -0.998 -32.479 1.00 39.16 246 PHE A C 1
ATOM 2026 O O . PHE A 1 246 ? 21.895 -0.520 -32.678 1.00 39.16 246 PHE A O 1
ATOM 2033 N N . ASP A 1 247 ? 23.356 -2.221 -32.882 1.00 40.25 247 ASP A N 1
ATOM 2034 C CA . ASP A 1 247 ? 22.524 -3.212 -33.567 1.00 40.25 247 ASP A CA 1
ATOM 2035 C C . ASP A 1 247 ? 21.580 -3.904 -32.560 1.00 40.25 247 ASP A C 1
ATOM 2037 O O . ASP A 1 247 ? 22.012 -4.690 -31.712 1.00 40.25 247 ASP A O 1
ATOM 2041 N N . TRP A 1 248 ? 20.284 -3.580 -32.617 1.00 48.88 248 TRP A N 1
ATOM 2042 C CA . TRP A 1 248 ? 19.257 -4.057 -31.677 1.00 48.88 248 TRP A CA 1
ATOM 2043 C C . TRP A 1 248 ? 18.741 -5.485 -31.964 1.00 48.88 248 TRP A C 1
ATOM 2045 O O . TRP A 1 248 ? 17.913 -5.994 -31.206 1.00 48.88 248 TRP A O 1
ATOM 2055 N N . GLU A 1 249 ? 19.213 -6.181 -33.008 1.00 39.12 249 GLU A N 1
ATOM 2056 C CA . GLU A 1 249 ? 18.607 -7.455 -33.443 1.00 39.12 249 GLU A CA 1
ATOM 2057 C C . GLU A 1 249 ? 19.241 -8.750 -32.889 1.00 39.12 249 GLU A C 1
ATOM 2059 O O . GLU A 1 249 ? 18.840 -9.855 -33.267 1.00 39.12 249 GLU A O 1
ATOM 2064 N N . ARG A 1 250 ? 20.163 -8.694 -31.918 1.00 34.91 250 ARG A N 1
ATOM 2065 C CA . ARG A 1 250 ? 20.701 -9.915 -31.275 1.00 34.91 250 ARG A CA 1
ATOM 2066 C C . ARG A 1 250 ? 20.858 -9.788 -29.763 1.00 34.91 250 ARG A C 1
ATOM 2068 O O . ARG A 1 250 ? 21.932 -9.488 -29.261 1.00 34.91 250 ARG A O 1
ATOM 2075 N N . GLY A 1 251 ? 19.817 -10.140 -29.011 1.00 33.19 251 GLY A N 1
ATOM 2076 C CA . GLY A 1 251 ? 19.942 -10.246 -27.556 1.00 33.19 251 GLY A CA 1
ATOM 2077 C C . GLY A 1 251 ? 18.694 -10.766 -26.866 1.00 33.19 251 GLY A C 1
ATOM 2078 O O . GLY A 1 251 ? 18.004 -10.029 -26.172 1.00 33.19 251 GLY A O 1
ATOM 2079 N N . GLY A 1 252 ? 18.391 -12.050 -27.056 1.00 31.83 252 GLY A N 1
ATOM 2080 C CA . GLY A 1 252 ? 17.357 -12.735 -26.290 1.00 31.83 252 GLY A CA 1
ATOM 2081 C C . GLY A 1 252 ? 17.551 -12.567 -24.779 1.00 31.83 252 GLY A C 1
ATOM 2082 O O . GLY A 1 252 ? 18.667 -12.642 -24.277 1.00 31.83 252 GLY A O 1
ATOM 2083 N N . ARG A 1 253 ? 16.426 -12.354 -24.085 1.00 43.62 253 ARG A N 1
ATOM 2084 C CA . ARG A 1 253 ? 16.190 -12.535 -22.642 1.00 43.62 253 ARG A CA 1
ATOM 2085 C C . ARG A 1 253 ? 17.415 -13.012 -21.847 1.00 43.62 253 ARG A C 1
ATOM 2087 O O . ARG A 1 253 ? 17.575 -14.209 -21.619 1.00 43.62 253 ARG A O 1
ATOM 2094 N N . SER A 1 254 ? 18.177 -12.070 -21.310 1.00 31.81 254 SER A N 1
ATOM 2095 C CA . SER A 1 254 ? 19.001 -12.320 -20.132 1.00 31.81 254 SER A CA 1
ATOM 2096 C C . SER A 1 254 ? 18.445 -11.482 -18.996 1.00 31.81 254 SER A C 1
ATOM 2098 O O . SER A 1 254 ? 18.631 -10.270 -18.949 1.00 31.81 254 SER A O 1
ATOM 2100 N N . ARG A 1 255 ? 17.730 -12.152 -18.083 1.00 38.09 255 ARG A N 1
ATOM 2101 C CA . ARG A 1 255 ? 17.497 -11.673 -16.718 1.00 38.09 255 ARG A CA 1
ATOM 2102 C C . ARG A 1 255 ? 18.869 -11.522 -16.061 1.00 38.09 255 ARG A C 1
ATOM 2104 O O . ARG A 1 255 ? 19.381 -12.461 -15.456 1.00 38.09 255 ARG A O 1
ATOM 2111 N N . GLY A 1 256 ? 19.490 -10.367 -16.269 1.00 27.39 256 GLY A N 1
ATOM 2112 C CA . GLY A 1 256 ? 20.701 -9.964 -15.580 1.00 27.39 256 GLY A CA 1
ATOM 2113 C C . GLY A 1 256 ? 20.352 -9.702 -14.126 1.00 27.39 256 GLY A C 1
ATOM 2114 O O . GLY A 1 256 ? 19.743 -8.689 -13.804 1.00 27.39 256 GLY A O 1
ATOM 2115 N N . ARG A 1 257 ? 20.699 -10.664 -13.273 1.00 33.16 257 ARG A N 1
ATOM 2116 C CA . ARG A 1 257 ? 20.864 -10.493 -11.831 1.00 33.16 257 ARG A CA 1
ATOM 2117 C C . ARG A 1 257 ? 21.887 -9.372 -11.638 1.00 33.16 257 ARG A C 1
ATOM 2119 O O . ARG A 1 257 ? 23.042 -9.551 -12.019 1.00 33.16 257 ARG A O 1
ATOM 2126 N N . TRP A 1 258 ? 21.461 -8.231 -11.117 1.00 31.30 258 TRP A N 1
ATOM 2127 C CA . TRP A 1 258 ? 22.380 -7.171 -10.719 1.00 31.30 258 TRP A CA 1
ATOM 2128 C C . TRP A 1 258 ? 22.675 -7.333 -9.227 1.00 31.30 258 TRP A C 1
ATOM 2130 O O . TRP A 1 258 ? 21.749 -7.477 -8.431 1.00 31.30 258 TRP A O 1
ATOM 2140 N N . TYR A 1 259 ? 23.975 -7.432 -8.944 1.00 33.81 259 TYR A N 1
ATOM 2141 C CA . TYR A 1 259 ? 24.636 -7.590 -7.646 1.00 33.81 259 TYR A CA 1
ATOM 2142 C C . TYR A 1 259 ? 24.448 -6.392 -6.707 1.00 33.81 259 TYR A C 1
ATOM 2144 O O . TYR A 1 259 ? 24.161 -5.282 -7.214 1.00 33.81 259 TYR A O 1
#

Radius of gyration: 26.56 Å; chains: 1; bounding box: 87×39×65 Å